Protein AF-A0A0R0ICA6-F1 (afdb_monomer)

Nearest PDB structures (foldseek):
  8v32-assembly1_Q  TM=3.395E-01  e=2.655E-01  Peltigera membranacea
  7cyb-assembly1_A  TM=4.880E-01  e=6.661E+00  Saimiri boliviensis boliviensis
  6a1u-assembly1_A-2  TM=4.171E-01  e=4.132E+00  Homo sapiens
  5xrl-assembly1_A-2  TM=4.108E-01  e=4.132E+00  Homo sapiens

pLDDT: mean 77.58, std 21.1, range [23.03, 98.62]

Mean predicted aligned error: 14.38 Å

InterPro domains:
  IPR018962 Domain of unknown function DUF1995 [PF09353] (87-329)
  IPR053021 Chloroplastic Adenylate Kinase [PTHR35509] (30-354)

Organism: Glycine max (NCBI:txid3847)

Solvent-accessible surface area (backbone atoms only — not comparable to full-atom values): 21159 Å² total; per-residue (Å²): 108,72,65,63,53,56,64,48,47,58,59,52,56,50,34,61,74,69,70,58,78,88,79,88,73,83,86,81,87,75,90,52,68,72,57,55,58,55,74,73,49,87,78,80,81,82,79,90,72,94,73,96,76,89,80,81,92,72,96,66,88,74,75,72,79,64,86,71,78,72,89,66,71,78,67,70,74,84,48,79,82,64,54,72,67,58,52,46,52,54,40,54,53,47,41,54,9,45,50,48,35,45,75,74,66,49,34,43,32,27,35,42,62,41,48,60,46,61,25,79,93,41,99,56,50,35,70,65,64,55,50,54,39,52,48,53,46,46,49,56,44,31,75,73,71,34,26,30,36,42,20,35,69,58,74,39,68,69,76,97,66,44,48,59,59,76,92,53,65,63,48,64,59,50,64,72,72,48,89,60,63,95,82,55,34,58,81,71,27,36,42,81,44,48,61,30,41,91,62,61,58,91,78,52,49,31,38,42,35,51,48,44,50,47,41,70,78,38,69,49,62,59,35,49,49,43,23,52,57,66,42,59,79,36,35,39,38,35,37,51,60,42,80,62,92,55,50,25,92,84,67,51,67,71,66,78,66,40,69,62,51,52,53,54,64,63,62,39,44,75,20,26,38,35,38,71,35,58,46,91,72,82,89,50,52,73,47,26,37,40,40,28,42,38,96,53,53,31,37,36,27,38,52,42,77,80,48,97,97,39,63,45,64,43,82,66,41,37,23,82,52,88,77,50,74,64,59,52,51,34,57,77,72,68,48,80,68,96,53,75,90,51,53,76,41,79,69,68,64,64,70,73,78,113

Structure (mmCIF, N/CA/C/O backbone):
data_AF-A0A0R0ICA6-F1
#
_entry.id   AF-A0A0R0ICA6-F1
#
loop_
_atom_site.group_PDB
_atom_site.id
_atom_site.type_symbol
_atom_site.label_atom_id
_atom_site.label_alt_id
_atom_site.label_comp_id
_atom_site.label_asym_id
_atom_site.label_entity_id
_atom_site.label_seq_id
_atom_site.pdbx_PDB_ins_code
_atom_site.Cartn_x
_atom_site.Cartn_y
_atom_site.Cartn_z
_atom_site.occupancy
_atom_site.B_iso_or_equiv
_atom_site.auth_seq_id
_atom_site.auth_comp_id
_atom_site.auth_asym_id
_atom_site.auth_atom_id
_atom_site.pdbx_PDB_model_num
ATOM 1 N N . MET A 1 1 ? 20.905 22.061 -7.225 1.00 53.78 1 MET A N 1
ATOM 2 C CA . MET A 1 1 ? 20.546 23.489 -7.400 1.00 53.78 1 MET A CA 1
ATOM 3 C C . MET A 1 1 ? 19.792 24.032 -6.200 1.00 53.78 1 MET A C 1
ATOM 5 O O . MET A 1 1 ? 20.241 25.011 -5.627 1.00 53.78 1 MET A O 1
ATOM 9 N N . THR A 1 2 ? 18.717 23.373 -5.766 1.00 48.62 2 THR A N 1
ATOM 10 C CA . THR A 1 2 ? 17.948 23.721 -4.557 1.00 48.62 2 THR A CA 1
ATOM 11 C C . THR A 1 2 ? 18.802 23.775 -3.287 1.00 48.62 2 THR A C 1
ATOM 13 O O . THR A 1 2 ? 18.719 24.759 -2.566 1.00 48.62 2 THR A O 1
ATOM 16 N N . ALA A 1 3 ? 19.696 22.803 -3.060 1.00 53.81 3 ALA A N 1
ATOM 17 C CA . ALA A 1 3 ? 20.623 22.832 -1.918 1.00 53.81 3 ALA A CA 1
ATOM 18 C C . ALA A 1 3 ? 21.565 24.058 -1.939 1.00 53.81 3 ALA A C 1
ATOM 20 O O . ALA A 1 3 ? 21.630 24.800 -0.967 1.00 53.81 3 ALA A O 1
ATOM 21 N N . ALA A 1 4 ? 22.198 24.345 -3.084 1.00 55.94 4 ALA A N 1
ATOM 22 C CA . ALA A 1 4 ? 23.082 25.506 -3.241 1.00 55.94 4 ALA A CA 1
ATOM 23 C C . ALA A 1 4 ? 22.341 26.854 -3.111 1.00 55.94 4 ALA A C 1
ATOM 25 O O . ALA A 1 4 ? 22.895 27.821 -2.599 1.00 55.94 4 ALA A O 1
ATOM 26 N N . ALA A 1 5 ? 21.076 26.933 -3.544 1.00 58.19 5 ALA A N 1
ATOM 27 C CA . ALA A 1 5 ? 20.249 28.127 -3.365 1.00 58.19 5 ALA A CA 1
ATOM 28 C C . ALA A 1 5 ? 19.873 28.357 -1.886 1.00 58.19 5 ALA A C 1
ATOM 30 O O . ALA A 1 5 ? 19.897 29.495 -1.411 1.00 58.19 5 ALA A O 1
ATOM 31 N N . ILE A 1 6 ? 19.586 27.285 -1.139 1.00 61.44 6 ILE A N 1
ATOM 32 C CA . ILE A 1 6 ? 19.312 27.348 0.306 1.00 61.44 6 ILE A CA 1
ATOM 33 C C . ILE A 1 6 ? 20.570 27.782 1.072 1.00 61.44 6 ILE A C 1
ATOM 35 O O . ILE A 1 6 ? 20.490 28.671 1.921 1.00 61.44 6 ILE A O 1
ATOM 39 N N . GLU A 1 7 ? 21.738 27.244 0.716 1.00 63.31 7 GLU A N 1
ATOM 40 C CA . GLU A 1 7 ? 23.024 27.600 1.334 1.00 63.31 7 GLU A CA 1
ATOM 41 C C . GLU A 1 7 ? 23.432 29.064 1.103 1.00 63.31 7 GLU A C 1
ATOM 43 O O . GLU A 1 7 ? 24.138 29.639 1.926 1.00 63.31 7 GLU A O 1
ATOM 48 N N . ILE A 1 8 ? 22.946 29.709 0.038 1.00 66.50 8 ILE A N 1
ATOM 49 C CA . ILE A 1 8 ? 23.204 31.131 -0.259 1.00 66.50 8 ILE A CA 1
ATOM 50 C C . ILE A 1 8 ? 22.210 32.068 0.443 1.00 66.50 8 ILE A C 1
ATOM 52 O O . ILE A 1 8 ? 22.495 33.254 0.635 1.00 66.50 8 ILE A O 1
ATOM 56 N N . THR A 1 9 ? 21.061 31.546 0.876 1.00 68.25 9 THR A N 1
ATOM 57 C CA . THR A 1 9 ? 20.009 32.353 1.509 1.00 68.25 9 THR A CA 1
ATOM 58 C C . THR A 1 9 ? 20.467 32.885 2.870 1.00 68.25 9 THR A C 1
ATOM 60 O O . THR A 1 9 ? 20.338 34.078 3.141 1.00 68.25 9 THR A O 1
ATOM 63 N N . TRP A 1 10 ? 21.101 32.036 3.682 1.00 67.44 10 TRP A N 1
ATOM 64 C CA . TRP A 1 10 ? 21.602 32.398 5.014 1.00 67.44 10 TRP A CA 1
ATOM 65 C C . TRP A 1 10 ? 22.697 33.485 5.001 1.00 67.44 10 TRP A C 1
ATOM 67 O O . TRP A 1 10 ? 22.532 34.500 5.685 1.00 67.44 10 TRP A O 1
ATOM 77 N N . PRO A 1 11 ? 23.777 33.363 4.202 1.00 70.75 11 PRO A N 1
ATOM 78 C CA . PRO A 1 11 ? 24.804 34.399 4.091 1.00 70.75 11 PRO A CA 1
ATOM 79 C C . PRO A 1 11 ? 24.262 35.730 3.567 1.00 70.75 11 PRO A C 1
ATOM 81 O O . PRO A 1 11 ? 24.661 36.792 4.041 1.00 70.75 11 PRO A O 1
ATOM 84 N N . ARG A 1 12 ? 23.320 35.695 2.615 1.00 70.00 12 ARG A N 1
ATOM 85 C CA . ARG A 1 12 ? 22.705 36.912 2.069 1.00 70.00 12 ARG A CA 1
ATOM 86 C C . ARG A 1 12 ? 21.907 37.664 3.131 1.00 70.00 12 ARG A C 1
ATOM 88 O O . ARG A 1 12 ? 22.015 38.885 3.223 1.00 70.00 12 ARG A O 1
ATOM 95 N N . GLN A 1 13 ? 21.133 36.943 3.934 1.00 71.31 13 GLN A N 1
ATOM 96 C CA . GLN A 1 13 ? 20.311 37.531 4.988 1.00 71.31 13 GLN A CA 1
ATOM 97 C C . GLN A 1 13 ? 21.179 38.127 6.110 1.00 71.31 13 GLN A C 1
ATOM 99 O O . GLN A 1 13 ? 20.889 39.218 6.598 1.00 71.31 13 GLN A O 1
ATOM 104 N N . LEU A 1 14 ? 22.306 37.481 6.429 1.00 73.50 14 LEU A N 1
ATOM 105 C CA . LEU A 1 14 ? 23.308 37.986 7.370 1.00 73.50 14 LEU A CA 1
ATOM 106 C C . LEU A 1 14 ? 24.003 39.266 6.864 1.00 73.50 14 LEU A C 1
ATOM 108 O O . LEU A 1 14 ? 24.128 40.240 7.604 1.00 73.50 14 LEU A O 1
ATOM 112 N N . LEU A 1 15 ? 24.412 39.306 5.591 1.00 75.06 15 LEU A N 1
ATOM 113 C CA . LEU A 1 15 ? 25.063 40.481 4.992 1.00 75.06 15 LEU A CA 1
ATOM 114 C C . LEU A 1 15 ? 24.125 41.697 4.912 1.00 75.06 15 LEU A C 1
ATOM 116 O O . LEU A 1 15 ? 24.559 42.826 5.148 1.00 75.06 15 LEU A O 1
ATOM 120 N N . GLN A 1 16 ? 22.830 41.468 4.659 1.00 72.12 16 GLN A N 1
ATOM 121 C CA . GLN A 1 16 ? 21.807 42.519 4.703 1.00 72.12 16 GLN A CA 1
ATOM 122 C C . GLN A 1 16 ? 21.619 43.093 6.113 1.00 72.12 16 GLN A C 1
ATOM 124 O O . GLN A 1 16 ? 21.494 44.309 6.263 1.00 72.12 16 GLN A O 1
ATOM 129 N N . GLN A 1 17 ? 21.648 42.249 7.149 1.00 72.06 17 GLN A N 1
ATOM 130 C CA . GLN A 1 17 ? 21.554 42.700 8.542 1.00 72.06 17 GLN A CA 1
ATOM 131 C C . GLN A 1 17 ? 22.769 43.528 8.974 1.00 72.06 17 GLN A C 1
ATOM 133 O O . GLN A 1 17 ? 22.618 44.494 9.720 1.00 72.06 17 GLN A O 1
ATOM 138 N N . LEU A 1 18 ? 23.957 43.203 8.462 1.00 76.38 18 LEU A N 1
ATOM 139 C CA . LEU A 1 18 ? 25.195 43.922 8.769 1.00 76.38 18 LEU A CA 1
ATOM 140 C C . LEU A 1 18 ? 25.408 45.183 7.903 1.00 76.38 18 LEU A C 1
ATOM 142 O O . LEU A 1 18 ? 26.417 45.863 8.068 1.00 76.38 18 LEU A O 1
ATOM 146 N N . ARG A 1 19 ? 24.468 45.515 7.001 1.00 66.75 19 ARG A N 1
ATOM 147 C CA . ARG A 1 19 ? 24.529 46.653 6.054 1.00 66.75 19 ARG A CA 1
ATOM 148 C C . ARG A 1 19 ? 25.815 46.712 5.215 1.00 66.75 19 ARG A C 1
ATOM 150 O O . ARG A 1 19 ? 26.255 47.795 4.830 1.00 66.75 19 ARG A O 1
ATOM 157 N N . PHE A 1 20 ? 26.405 45.560 4.899 1.00 61.75 20 PHE A N 1
ATOM 158 C CA . PHE A 1 20 ? 27.566 45.488 4.012 1.00 61.75 20 PHE A CA 1
ATOM 159 C C . PHE A 1 20 ? 27.138 45.218 2.565 1.00 61.75 20 PHE A C 1
ATOM 161 O O . PHE A 1 20 ? 26.603 44.154 2.259 1.00 61.75 20 PHE A O 1
ATOM 168 N N . GLY A 1 21 ? 27.462 46.161 1.673 1.00 63.06 21 GLY A N 1
ATOM 169 C CA . GLY A 1 21 ? 27.427 45.985 0.217 1.00 63.06 21 GLY A CA 1
ATOM 170 C C . GLY A 1 21 ? 26.038 45.995 -0.435 1.00 63.06 21 GLY A C 1
ATOM 171 O O . GLY A 1 21 ? 25.003 45.842 0.212 1.00 63.06 21 GLY A O 1
ATOM 172 N N . ASP A 1 22 ? 26.028 46.183 -1.755 1.00 59.78 22 ASP A N 1
ATOM 173 C CA . ASP A 1 22 ? 24.817 46.145 -2.576 1.00 59.78 22 ASP A CA 1
ATOM 174 C C . ASP A 1 22 ? 24.444 44.681 -2.890 1.00 59.78 22 ASP A C 1
ATOM 176 O O . ASP A 1 22 ? 25.169 43.968 -3.582 1.00 59.78 22 ASP A O 1
ATOM 180 N N . THR A 1 23 ? 23.339 44.189 -2.318 1.00 62.22 23 THR A N 1
ATOM 181 C CA . THR A 1 23 ? 22.956 42.756 -2.339 1.00 62.22 23 THR A CA 1
ATOM 182 C C . THR A 1 23 ? 21.968 42.399 -3.454 1.00 62.22 23 THR A C 1
ATOM 184 O O . THR A 1 23 ? 21.312 41.354 -3.400 1.00 62.22 23 THR A O 1
ATOM 187 N N . GLN A 1 24 ? 21.832 43.244 -4.479 1.00 57.84 24 GLN A N 1
ATOM 188 C CA . GLN A 1 24 ? 20.781 43.073 -5.485 1.00 57.84 24 GLN A CA 1
ATOM 189 C C . GLN A 1 24 ? 21.006 41.895 -6.449 1.00 57.84 24 GLN A C 1
ATOM 191 O O . GLN A 1 24 ? 20.023 41.335 -6.933 1.00 57.84 24 GLN A O 1
ATOM 196 N N . ALA A 1 25 ? 22.240 41.411 -6.646 1.00 58.09 25 ALA A N 1
ATOM 197 C CA . ALA A 1 25 ? 22.503 40.246 -7.498 1.00 58.09 25 ALA A CA 1
ATOM 198 C C . ALA A 1 25 ? 23.611 39.334 -6.944 1.00 58.09 25 ALA A C 1
ATOM 200 O O . ALA A 1 25 ? 24.799 39.641 -7.021 1.00 58.09 25 ALA A O 1
ATOM 201 N N . THR A 1 26 ? 23.231 38.165 -6.423 1.00 61.62 26 THR A N 1
ATOM 202 C CA . THR A 1 26 ? 24.184 37.113 -6.043 1.00 61.62 26 THR A CA 1
ATOM 203 C C . THR A 1 26 ? 24.460 36.234 -7.261 1.00 61.62 26 THR A C 1
ATOM 205 O O . THR A 1 26 ? 23.589 35.486 -7.701 1.00 61.62 26 THR A O 1
ATOM 208 N N . LYS A 1 27 ? 25.661 36.336 -7.840 1.00 60.47 27 LYS A N 1
ATOM 209 C CA . LYS A 1 27 ? 26.044 35.551 -9.020 1.00 60.47 27 LYS A CA 1
ATOM 210 C C . LYS A 1 27 ? 26.452 34.136 -8.602 1.00 60.47 27 LYS A C 1
ATOM 212 O O . LYS A 1 27 ? 27.547 33.933 -8.089 1.00 60.47 27 LYS A O 1
ATOM 217 N N . LEU A 1 28 ? 25.580 33.160 -8.843 1.00 60.97 28 LEU A N 1
ATOM 218 C CA . LEU A 1 28 ? 25.888 31.741 -8.670 1.00 60.97 28 LEU A CA 1
ATOM 219 C C . LEU A 1 28 ? 26.472 31.182 -9.974 1.00 60.97 28 LEU A C 1
ATOM 221 O O . LEU A 1 28 ? 25.775 31.101 -10.983 1.00 60.97 28 LEU A O 1
ATOM 225 N N . ILE A 1 29 ? 27.753 30.812 -9.969 1.00 63.22 29 ILE A N 1
ATOM 226 C CA . ILE A 1 29 ? 28.418 30.212 -11.135 1.00 63.22 29 ILE A CA 1
ATOM 227 C C . ILE A 1 29 ? 28.224 28.693 -11.070 1.00 63.22 29 ILE A C 1
ATOM 229 O O . ILE A 1 29 ? 28.699 28.043 -10.143 1.00 63.22 29 ILE A O 1
ATOM 233 N N . CYS A 1 30 ? 27.523 28.123 -12.052 1.00 59.72 30 CYS A N 1
ATOM 234 C CA . 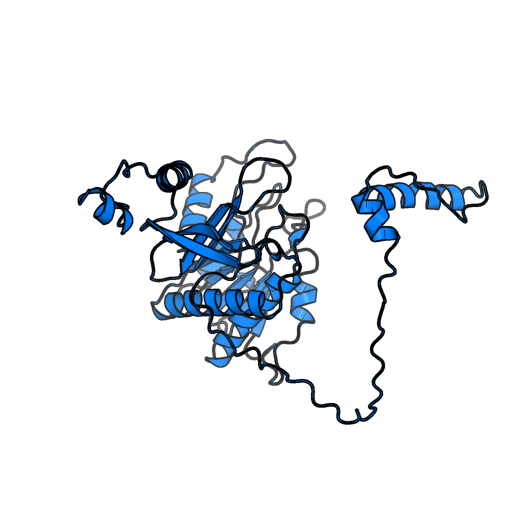CYS A 1 30 ? 27.272 26.687 -12.156 1.00 59.72 30 CYS A CA 1
ATOM 235 C C . CYS A 1 30 ? 27.758 26.161 -13.513 1.00 59.72 30 CYS A C 1
ATOM 237 O O . CYS A 1 30 ? 27.406 26.717 -14.548 1.00 59.72 30 CYS A O 1
ATOM 239 N N . HIS A 1 31 ? 28.533 25.072 -13.510 1.00 56.84 31 HIS A N 1
ATOM 240 C CA . HIS A 1 31 ? 29.041 24.418 -14.729 1.00 56.84 31 HIS A CA 1
ATOM 241 C C . HIS A 1 31 ? 28.208 23.192 -15.149 1.00 56.84 31 HIS A C 1
ATOM 243 O O . HIS A 1 31 ? 28.591 22.455 -16.055 1.00 56.84 31 HIS A O 1
ATOM 249 N N . ASN A 1 32 ? 27.068 22.945 -14.495 1.00 66.75 32 ASN A N 1
ATOM 250 C CA . ASN A 1 32 ? 26.188 21.831 -14.835 1.00 66.75 32 ASN A CA 1
ATOM 251 C C . ASN A 1 32 ? 25.242 22.225 -15.985 1.00 66.75 32 ASN A C 1
ATOM 253 O O . ASN A 1 32 ? 24.349 23.056 -15.812 1.00 66.75 32 ASN A O 1
ATOM 257 N N . GLN A 1 33 ? 25.410 21.590 -17.147 1.00 58.19 33 GLN A N 1
ATOM 258 C CA . GLN A 1 33 ? 24.628 21.858 -18.361 1.00 58.19 33 GLN A CA 1
ATOM 259 C C . GLN A 1 33 ? 23.113 21.660 -18.164 1.00 58.19 33 GLN A C 1
ATOM 261 O O . GLN A 1 33 ? 22.324 22.465 -18.653 1.00 58.19 33 GLN A O 1
ATOM 266 N N . ALA A 1 34 ? 22.684 20.672 -17.367 1.00 53.25 34 ALA A N 1
ATOM 267 C CA . ALA A 1 34 ? 21.260 20.432 -17.088 1.00 53.25 34 ALA A CA 1
ATOM 268 C C . ALA A 1 34 ? 20.617 21.566 -16.267 1.00 53.25 34 ALA A C 1
ATOM 270 O O . ALA A 1 34 ? 19.446 21.894 -16.422 1.00 53.25 34 ALA A O 1
ATOM 271 N N . THR A 1 35 ? 21.407 22.195 -15.399 1.00 52.25 35 THR A N 1
ATOM 272 C CA . THR A 1 35 ? 20.976 23.299 -14.540 1.00 52.25 35 THR A CA 1
ATOM 273 C C . THR A 1 35 ? 20.798 24.604 -15.318 1.00 52.25 35 THR A C 1
ATOM 275 O O . THR A 1 35 ? 19.823 25.323 -15.101 1.00 52.25 35 THR A O 1
ATOM 278 N N . LEU A 1 36 ? 21.717 24.891 -16.245 1.00 55.59 36 LEU A N 1
ATOM 279 C CA . LEU A 1 36 ? 21.620 26.044 -17.142 1.00 55.59 36 LEU A CA 1
ATOM 280 C C . LEU A 1 36 ? 20.371 25.952 -18.027 1.00 55.59 36 LEU A C 1
ATOM 282 O O . LEU A 1 36 ? 19.691 26.955 -18.223 1.00 55.59 36 LEU A O 1
ATOM 286 N N . HIS A 1 37 ? 20.035 24.741 -18.480 1.00 52.56 37 HIS A N 1
ATOM 287 C CA . HIS A 1 37 ? 18.876 24.480 -19.333 1.00 52.56 37 HIS A CA 1
ATOM 288 C C . HIS A 1 37 ? 17.525 24.679 -18.618 1.00 52.56 37 HIS A C 1
ATOM 290 O O . HIS A 1 37 ? 16.544 25.075 -19.242 1.00 52.56 37 HIS A O 1
ATOM 296 N N . ILE A 1 38 ? 17.461 24.426 -17.306 1.00 56.19 38 ILE A N 1
ATOM 297 C CA . ILE A 1 38 ? 16.255 24.664 -16.493 1.00 56.19 38 ILE A CA 1
ATOM 298 C C . ILE A 1 38 ? 16.088 26.163 -16.202 1.00 56.19 38 ILE A C 1
ATOM 300 O O . ILE A 1 38 ? 14.980 26.682 -16.282 1.00 56.19 38 ILE A O 1
ATOM 304 N N . ALA A 1 39 ? 17.181 26.876 -15.909 1.00 53.25 39 ALA A N 1
ATOM 305 C CA . ALA A 1 39 ? 17.145 28.309 -15.600 1.00 53.25 39 ALA A CA 1
ATOM 306 C C . ALA A 1 39 ? 16.814 29.198 -16.815 1.00 53.25 39 ALA A C 1
ATOM 308 O O . ALA A 1 39 ? 16.290 30.295 -16.644 1.00 53.25 39 ALA A O 1
ATOM 309 N N . SER A 1 40 ? 17.108 28.738 -18.035 1.00 51.66 40 SER A N 1
ATOM 310 C CA . SER A 1 40 ? 16.814 29.458 -19.281 1.00 51.66 40 SER A CA 1
ATOM 311 C C . SER A 1 40 ? 15.382 29.268 -19.793 1.00 51.66 40 SER A C 1
ATOM 313 O O . SER A 1 40 ? 15.002 29.904 -20.776 1.00 51.66 40 SER A O 1
ATOM 315 N N . THR A 1 41 ? 14.576 28.425 -19.138 1.00 36.88 41 THR A N 1
ATOM 316 C CA . THR A 1 41 ? 13.195 28.152 -19.548 1.00 36.88 41 THR A CA 1
ATOM 317 C C . THR A 1 41 ? 12.234 28.919 -18.629 1.00 36.88 41 THR A C 1
ATOM 319 O O . THR A 1 41 ? 12.108 28.551 -17.461 1.00 36.88 41 THR A O 1
ATOM 322 N N . PRO A 1 42 ? 11.554 29.990 -19.086 1.00 38.22 42 PRO A N 1
ATOM 323 C CA . PRO A 1 42 ? 10.577 30.683 -18.256 1.00 38.22 42 PRO A CA 1
ATOM 324 C C . PRO A 1 42 ? 9.385 29.752 -18.000 1.00 38.22 42 PRO A C 1
ATOM 326 O O . PRO A 1 42 ? 8.581 29.482 -18.892 1.00 38.22 42 PRO A O 1
ATOM 329 N N . VAL A 1 43 ? 9.282 29.235 -16.776 1.00 40.25 43 VAL A N 1
ATOM 330 C CA . VAL A 1 43 ? 8.103 28.498 -16.314 1.00 40.25 43 VAL A CA 1
ATOM 331 C C . VAL A 1 43 ? 6.970 29.509 -16.166 1.00 40.25 43 VAL A C 1
ATOM 333 O O . VAL A 1 43 ? 6.980 30.352 -15.270 1.00 40.25 43 VAL A O 1
ATOM 336 N N . PHE A 1 44 ? 6.007 29.448 -17.083 1.00 28.98 44 PHE A N 1
ATOM 337 C CA . PHE A 1 44 ? 4.760 30.197 -17.000 1.00 28.98 44 PHE A CA 1
ATOM 338 C C . PHE A 1 44 ? 3.998 29.780 -15.734 1.00 28.98 44 PHE A C 1
ATOM 340 O O . PHE A 1 44 ? 3.535 28.647 -15.617 1.00 28.98 44 PHE A O 1
ATOM 347 N N . HIS A 1 45 ? 3.847 30.709 -14.790 1.00 31.69 45 HIS A N 1
ATOM 348 C CA . HIS A 1 45 ? 2.802 30.637 -13.775 1.00 31.69 45 HIS A CA 1
ATOM 349 C C . HIS A 1 45 ? 1.500 31.130 -14.406 1.00 31.69 45 HIS A C 1
ATOM 351 O O . HIS A 1 45 ? 1.284 32.333 -14.533 1.00 31.69 45 HIS A O 1
ATOM 357 N N . GLU A 1 46 ? 0.628 30.211 -14.811 1.00 29.03 46 GLU A N 1
ATOM 358 C CA . GLU A 1 46 ? -0.730 30.559 -15.219 1.00 29.03 46 GLU A CA 1
ATOM 359 C C . GLU A 1 46 ? -1.619 30.607 -13.967 1.00 29.03 46 GLU A C 1
ATOM 361 O O . GLU A 1 46 ? -1.996 29.585 -13.393 1.00 29.03 46 GLU A O 1
ATOM 366 N N . GLN A 1 47 ? -1.891 31.823 -13.487 1.00 30.23 47 GLN A N 1
ATOM 367 C CA . GLN A 1 47 ? -2.959 32.085 -12.527 1.00 30.23 47 GLN A CA 1
ATOM 368 C C . GLN A 1 47 ? -4.302 31.868 -13.234 1.00 30.23 47 GLN A C 1
ATOM 370 O O . GLN A 1 47 ? -4.652 32.594 -14.163 1.00 30.23 47 GLN A O 1
ATOM 375 N N . THR A 1 48 ? -5.079 30.889 -12.781 1.00 27.83 48 THR A N 1
ATOM 376 C CA . THR A 1 48 ? -6.450 30.657 -13.242 1.00 27.83 48 THR A CA 1
ATOM 377 C C . THR A 1 48 ? -7.361 31.805 -12.801 1.00 27.83 48 THR A C 1
ATOM 379 O O . THR A 1 48 ? -7.813 31.845 -11.659 1.00 27.83 48 THR A O 1
ATOM 382 N N . THR A 1 49 ? -7.660 32.732 -13.711 1.00 23.66 49 THR A N 1
ATOM 383 C CA . THR A 1 49 ? -8.848 33.596 -13.631 1.00 23.66 49 THR A CA 1
ATOM 384 C C . THR A 1 49 ? -9.837 33.154 -14.705 1.00 23.66 49 THR A C 1
ATOM 386 O O . THR A 1 49 ? -9.531 33.172 -15.894 1.00 23.66 49 THR A O 1
ATOM 389 N N . HIS A 1 50 ? -11.025 32.719 -14.277 1.00 35.12 50 HIS A N 1
ATOM 390 C CA . HIS A 1 50 ? -12.126 32.330 -15.155 1.00 35.12 50 HIS A CA 1
ATOM 391 C C . HIS A 1 50 ? -12.515 33.479 -16.096 1.00 35.12 50 HIS A C 1
ATOM 393 O O . HIS A 1 50 ? -12.936 34.546 -15.647 1.00 35.12 50 HIS A O 1
ATOM 399 N N . ARG A 1 51 ? -12.442 33.239 -17.409 1.00 23.03 51 ARG A N 1
ATOM 400 C CA . ARG A 1 51 ? -13.186 34.012 -18.408 1.00 23.03 51 ARG A CA 1
ATOM 401 C C . ARG A 1 51 ? -13.469 33.134 -19.623 1.00 23.03 51 ARG A C 1
ATOM 403 O O . ARG A 1 51 ? -12.559 32.784 -20.368 1.00 23.03 51 ARG A O 1
ATOM 410 N N . GLU A 1 52 ? -14.735 32.768 -19.798 1.00 36.00 52 GLU A N 1
ATOM 411 C CA . GLU A 1 52 ? -15.222 32.082 -20.994 1.00 36.00 52 GLU A CA 1
ATOM 412 C C . GLU A 1 52 ? -14.978 32.939 -22.241 1.00 36.00 52 GLU A C 1
ATOM 414 O O . GLU A 1 52 ? -15.308 34.129 -22.278 1.00 36.00 52 GLU A O 1
ATOM 419 N N . LYS A 1 53 ? -14.420 32.317 -23.281 1.00 27.48 53 LYS A N 1
ATOM 420 C CA . LYS A 1 53 ? -14.500 32.799 -24.661 1.00 27.48 53 LYS A CA 1
ATOM 421 C C . LYS A 1 53 ? -14.803 31.613 -25.584 1.00 27.48 53 LYS A C 1
ATOM 423 O O . LYS A 1 53 ? -14.171 30.568 -25.427 1.00 27.48 53 LYS A O 1
ATOM 428 N N . PRO A 1 54 ? -15.739 31.757 -26.536 1.00 26.33 54 PRO A N 1
ATOM 429 C CA . PRO A 1 54 ? -16.102 30.688 -27.456 1.00 26.33 54 PRO A CA 1
ATOM 430 C C . PRO A 1 54 ? -15.005 30.483 -28.510 1.00 26.33 54 PRO A C 1
ATOM 432 O O . PRO A 1 54 ? -14.417 31.442 -29.013 1.00 26.33 54 PRO A O 1
ATOM 435 N N . ILE A 1 55 ? -14.724 29.220 -28.830 1.00 32.44 55 ILE A N 1
ATOM 436 C CA . ILE A 1 55 ? -13.734 28.793 -29.830 1.00 32.44 55 ILE A CA 1
ATOM 437 C C . ILE A 1 55 ? -14.425 28.724 -31.205 1.00 32.44 55 ILE A C 1
ATOM 439 O O . ILE A 1 55 ? -15.512 28.151 -31.274 1.00 32.44 55 ILE A O 1
ATOM 443 N N . PRO A 1 56 ? -13.831 29.237 -32.303 1.00 28.23 56 PRO A N 1
ATOM 444 C CA . PRO A 1 56 ? -14.326 28.983 -33.648 1.00 28.23 56 PRO A CA 1
ATOM 445 C C . PRO A 1 56 ? -13.826 27.637 -34.188 1.00 28.23 56 PRO A C 1
ATOM 447 O O . PRO A 1 56 ? -12.661 27.263 -34.028 1.00 28.23 56 PRO A O 1
ATOM 450 N N . ASP A 1 57 ? -14.736 26.941 -34.866 1.00 36.75 57 ASP A N 1
ATOM 451 C CA . ASP A 1 57 ? -14.551 25.648 -35.516 1.00 36.75 57 ASP A CA 1
ATOM 452 C C . ASP A 1 57 ? -13.318 25.588 -36.422 1.00 36.75 57 ASP A C 1
ATOM 454 O O . ASP A 1 57 ? -13.247 26.232 -37.467 1.00 36.75 57 ASP A O 1
ATOM 458 N N . THR A 1 58 ? -12.378 24.707 -36.085 1.00 30.34 58 THR A N 1
ATOM 459 C CA . THR A 1 58 ? -11.463 24.119 -37.069 1.00 30.34 58 THR A CA 1
ATOM 460 C C . THR A 1 58 ? -11.316 22.629 -36.793 1.00 30.34 58 THR A C 1
ATOM 462 O O . THR A 1 58 ? -10.665 22.188 -35.846 1.00 30.34 58 THR A O 1
ATOM 465 N N . LYS A 1 59 ? -11.965 21.839 -37.653 1.00 37.88 59 LYS A N 1
ATOM 466 C CA . LYS A 1 59 ? -11.818 20.388 -37.749 1.00 37.88 59 LYS A CA 1
ATOM 467 C C . LYS A 1 59 ? -10.356 20.045 -38.055 1.00 37.88 59 LYS A C 1
ATOM 469 O O . LYS A 1 59 ? -9.917 20.132 -39.198 1.00 37.88 59 LYS A O 1
ATOM 474 N N . LYS A 1 60 ? -9.616 19.625 -37.035 1.00 30.69 60 LYS A N 1
ATOM 475 C CA . LYS A 1 60 ? -8.479 18.711 -37.175 1.00 30.69 60 LYS A CA 1
ATOM 476 C C . LYS A 1 60 ? -8.814 17.480 -36.358 1.00 30.69 60 LYS A C 1
ATOM 478 O O . LYS A 1 60 ? -9.143 17.600 -35.180 1.00 30.69 60 LYS A O 1
ATOM 483 N N . GLU A 1 61 ? -8.809 16.338 -37.033 1.00 29.92 61 GLU A N 1
ATOM 484 C CA . GLU A 1 61 ? -9.117 15.014 -36.503 1.00 29.92 61 GLU A CA 1
ATOM 485 C C . GLU A 1 61 ? -8.455 14.804 -35.139 1.00 29.92 61 GLU A C 1
ATOM 487 O O . GLU A 1 61 ? -7.265 14.521 -35.023 1.00 29.92 61 GLU A O 1
ATOM 492 N N . ARG A 1 62 ? -9.258 14.946 -34.081 1.00 27.62 62 ARG A N 1
ATOM 493 C CA . ARG A 1 62 ? -8.990 14.290 -32.810 1.00 27.62 62 ARG A CA 1
ATOM 494 C C . ARG A 1 62 ? -9.213 12.812 -33.079 1.00 27.62 62 ARG A C 1
ATOM 496 O O . ARG A 1 62 ? -10.339 12.334 -32.979 1.00 27.62 62 ARG A O 1
ATOM 503 N N . THR A 1 63 ? -8.151 12.094 -33.426 1.00 28.72 63 THR A N 1
ATOM 504 C CA . THR A 1 63 ? -8.078 10.672 -33.099 1.00 28.72 63 THR A CA 1
ATOM 505 C C . THR A 1 63 ? -8.317 10.584 -31.602 1.00 28.72 63 THR A C 1
ATOM 507 O O . THR A 1 63 ? -7.460 10.963 -30.802 1.00 28.72 63 THR A O 1
ATOM 510 N N . SER A 1 64 ? -9.535 10.198 -31.237 1.00 29.66 64 SER A N 1
ATOM 511 C CA . SER A 1 64 ? -9.890 9.783 -29.896 1.00 29.66 64 SER A CA 1
ATOM 512 C C . SER A 1 64 ? -8.829 8.788 -29.452 1.00 29.66 64 SER A C 1
ATOM 514 O O . SER A 1 64 ? -8.749 7.694 -30.010 1.00 29.66 64 SER A O 1
ATOM 516 N N . LEU A 1 65 ? -7.991 9.188 -28.494 1.00 33.34 65 LEU A N 1
ATOM 517 C CA . LEU A 1 65 ? -7.266 8.246 -27.660 1.00 33.34 65 LEU A CA 1
ATOM 518 C C . LEU A 1 65 ? -8.362 7.420 -26.993 1.00 33.34 65 LEU A C 1
ATOM 520 O O . LEU A 1 65 ? -8.982 7.860 -26.025 1.00 33.34 65 LEU A O 1
ATOM 524 N N . SER A 1 66 ? -8.695 6.289 -27.611 1.00 36.09 66 SER A N 1
ATOM 525 C CA . SER A 1 66 ? -9.470 5.246 -26.972 1.00 36.09 66 SER A CA 1
ATOM 526 C C . SER A 1 66 ? -8.831 5.015 -25.614 1.00 36.09 66 SER A C 1
ATOM 528 O O . SER A 1 66 ? -7.605 5.025 -25.493 1.00 36.09 66 SER A O 1
ATOM 530 N N . GLN A 1 67 ? -9.659 4.866 -24.585 1.00 38.72 67 GLN A N 1
ATOM 531 C CA . GLN A 1 67 ? -9.232 4.275 -23.329 1.00 38.72 67 GLN A CA 1
ATOM 532 C C . GLN A 1 67 ? -8.664 2.896 -23.674 1.00 38.72 67 GLN A C 1
ATOM 534 O O . GLN A 1 67 ? -9.399 1.914 -23.755 1.00 38.72 67 GLN A O 1
ATOM 539 N N . ASP A 1 68 ? -7.370 2.838 -23.978 1.00 39.22 68 ASP A N 1
ATOM 540 C CA . ASP A 1 68 ? -6.643 1.592 -24.068 1.00 39.22 68 ASP A CA 1
ATOM 541 C C . ASP A 1 68 ? -6.711 1.025 -22.659 1.00 39.22 68 ASP A C 1
ATOM 543 O O . ASP A 1 68 ? -6.025 1.481 -21.744 1.00 39.22 68 ASP A O 1
ATOM 547 N N . ASN A 1 69 ? -7.623 0.075 -22.463 1.00 43.28 69 ASN A N 1
ATOM 548 C CA . ASN A 1 69 ? -7.623 -0.798 -21.305 1.00 43.28 69 ASN A CA 1
ATOM 549 C C . ASN A 1 69 ? -6.232 -1.436 -21.257 1.00 43.28 69 ASN A C 1
ATOM 551 O O . ASN A 1 69 ? -5.965 -2.388 -21.994 1.00 43.28 69 ASN A O 1
ATOM 555 N N . TRP A 1 70 ? -5.330 -0.863 -20.453 1.00 56.03 70 TRP A N 1
ATOM 556 C CA . TRP A 1 70 ? -3.964 -1.347 -20.304 1.00 56.03 70 TRP A CA 1
ATOM 557 C C . TRP A 1 70 ? -4.010 -2.834 -19.956 1.00 56.03 70 TRP A C 1
ATOM 559 O O . TRP A 1 70 ? -4.446 -3.231 -18.877 1.00 56.03 70 TRP A O 1
ATOM 569 N N . ARG A 1 71 ? -3.558 -3.672 -20.890 1.00 60.34 71 ARG A N 1
ATOM 570 C CA . ARG A 1 71 ? -3.293 -5.088 -20.640 1.00 60.34 71 ARG A CA 1
ATOM 571 C C . ARG A 1 71 ? -1.849 -5.206 -20.154 1.00 60.34 71 ARG A C 1
ATOM 573 O O . ARG A 1 71 ? -0.946 -5.407 -20.960 1.00 60.34 71 ARG A O 1
ATOM 580 N N . GLY A 1 72 ? -1.639 -5.036 -18.849 1.00 79.19 72 GLY A N 1
ATOM 581 C CA . GLY A 1 72 ? -0.327 -5.146 -18.196 1.00 79.19 72 GLY A CA 1
ATOM 582 C C . GLY A 1 72 ? 0.214 -3.823 -17.643 1.00 79.19 72 GLY A C 1
ATOM 583 O O . GLY A 1 72 ? -0.512 -2.842 -17.526 1.00 79.19 72 GLY A O 1
ATOM 584 N N . ILE A 1 73 ? 1.502 -3.810 -17.282 1.00 90.06 73 ILE A N 1
ATOM 585 C CA . ILE A 1 73 ? 2.158 -2.670 -16.618 1.00 90.06 73 ILE A CA 1
ATOM 586 C C . ILE A 1 73 ? 2.259 -1.464 -17.577 1.00 90.06 73 ILE A C 1
ATOM 588 O O . ILE A 1 73 ? 2.719 -1.641 -18.711 1.00 90.06 73 ILE A O 1
ATOM 592 N N . PRO A 1 74 ? 1.907 -0.236 -17.136 1.00 91.75 74 PRO A N 1
ATOM 593 C CA . PRO A 1 74 ? 2.069 0.967 -17.939 1.00 91.75 74 PRO A CA 1
ATOM 594 C C . PRO A 1 74 ? 3.520 1.195 -18.355 1.00 91.75 74 PRO A C 1
ATOM 596 O O . PRO A 1 74 ? 4.462 0.918 -17.617 1.00 91.75 74 PRO A O 1
ATOM 599 N N . THR A 1 75 ? 3.696 1.754 -19.542 1.00 90.31 75 THR A N 1
ATOM 600 C CA . THR A 1 75 ? 5.002 2.105 -20.104 1.00 90.31 75 THR A CA 1
ATOM 601 C C . THR A 1 75 ? 5.408 3.527 -19.721 1.00 90.31 75 THR A C 1
ATOM 603 O O . THR A 1 75 ? 4.580 4.321 -19.275 1.00 90.31 75 THR A O 1
ATOM 606 N N . ARG A 1 76 ? 6.660 3.891 -19.994 1.00 87.25 76 ARG A N 1
ATOM 607 C CA . ARG A 1 76 ? 7.253 5.216 -19.776 1.00 87.25 76 ARG A CA 1
ATOM 608 C C . ARG A 1 76 ? 7.237 5.620 -18.309 1.00 87.25 76 ARG A C 1
ATOM 610 O O . ARG A 1 76 ? 7.050 6.785 -17.969 1.00 87.25 76 ARG A O 1
ATOM 617 N N . LEU A 1 77 ? 7.467 4.650 -17.425 1.00 89.19 77 LEU A N 1
ATOM 618 C CA . LEU A 1 77 ? 7.510 4.880 -15.979 1.00 89.19 77 LEU A CA 1
ATOM 619 C C . LEU A 1 77 ? 8.723 5.713 -15.538 1.00 89.19 77 LEU A C 1
ATOM 621 O O . LEU A 1 77 ? 8.761 6.157 -14.395 1.00 89.19 77 LEU A O 1
ATOM 625 N N . ASN A 1 78 ? 9.675 5.963 -16.438 1.00 85.88 78 ASN A N 1
ATOM 626 C CA . ASN A 1 78 ? 10.759 6.930 -16.282 1.00 85.88 78 ASN A CA 1
ATOM 627 C C . ASN A 1 78 ? 10.317 8.394 -16.473 1.00 85.88 78 ASN A C 1
ATOM 629 O O . ASN A 1 78 ? 11.062 9.292 -16.089 1.00 85.88 78 ASN A O 1
ATOM 633 N N . ASN A 1 79 ? 9.142 8.651 -17.058 1.00 85.94 79 ASN A N 1
ATOM 634 C CA . ASN A 1 79 ? 8.621 10.004 -17.224 1.00 85.94 79 ASN A CA 1
ATOM 635 C C . ASN A 1 79 ? 7.927 10.444 -15.936 1.00 85.94 79 ASN A C 1
ATOM 637 O O . ASN A 1 79 ? 6.913 9.864 -15.548 1.00 85.94 79 ASN A O 1
ATOM 641 N N . ILE A 1 80 ? 8.477 11.472 -15.292 1.00 83.31 80 ILE A N 1
ATOM 642 C CA . ILE A 1 80 ? 7.965 12.007 -14.033 1.00 83.31 80 ILE A CA 1
ATOM 643 C C . ILE A 1 80 ? 7.745 13.522 -14.200 1.00 83.31 80 ILE A C 1
ATOM 645 O O . ILE A 1 80 ? 8.633 14.192 -14.733 1.00 83.31 80 ILE A O 1
ATOM 649 N N . PRO A 1 81 ? 6.600 14.087 -13.773 1.00 87.62 81 PRO A N 1
ATOM 650 C CA . PRO A 1 81 ? 5.470 13.412 -13.130 1.00 87.62 81 PRO A CA 1
ATOM 651 C C . PRO A 1 81 ? 4.750 12.426 -14.060 1.00 87.62 81 PRO A C 1
ATOM 653 O O . PRO A 1 81 ? 4.658 12.644 -15.270 1.00 87.62 81 PRO A O 1
ATOM 656 N N . HIS A 1 82 ? 4.239 11.338 -13.487 1.00 90.44 82 HIS A N 1
ATOM 657 C CA . HIS A 1 82 ? 3.406 10.376 -14.193 1.00 90.44 82 HIS A CA 1
ATOM 658 C C . HIS A 1 82 ? 2.107 11.052 -14.632 1.00 90.44 82 HIS A C 1
ATOM 660 O O . HIS A 1 82 ? 1.517 11.881 -13.920 1.00 90.44 82 HIS A O 1
ATOM 666 N N . SER A 1 83 ? 1.627 10.665 -15.815 1.00 92.25 83 SER A N 1
ATOM 667 C CA . SER A 1 83 ? 0.337 11.136 -16.306 1.00 92.25 83 SER A CA 1
ATOM 668 C C . SER A 1 83 ? -0.796 10.700 -15.368 1.00 92.25 83 SER A C 1
ATOM 670 O O . SER A 1 83 ? -0.643 9.789 -14.544 1.00 92.25 83 SER A O 1
ATOM 672 N N . ARG A 1 84 ? -1.953 11.364 -15.468 1.00 91.44 84 ARG A N 1
ATOM 673 C CA . ARG A 1 84 ? -3.119 11.021 -14.637 1.00 91.44 84 ARG A CA 1
ATOM 674 C C . ARG A 1 84 ? -3.580 9.589 -14.895 1.00 91.44 84 ARG A C 1
ATOM 676 O O . ARG A 1 84 ? -3.994 8.912 -13.965 1.00 91.44 84 ARG A O 1
ATOM 683 N N . GLU A 1 85 ? -3.456 9.130 -16.131 1.00 92.12 85 GLU A N 1
ATOM 684 C CA . GLU A 1 85 ? -3.827 7.790 -16.572 1.00 92.12 85 GLU A CA 1
ATOM 685 C C . GLU A 1 85 ? -2.922 6.726 -15.939 1.00 92.12 85 GLU A C 1
ATOM 687 O O . GLU A 1 85 ? -3.426 5.736 -15.418 1.00 92.12 85 GLU A O 1
ATOM 692 N N . ILE A 1 86 ? -1.602 6.958 -15.894 1.00 93.12 86 ILE A N 1
ATOM 693 C CA . ILE A 1 86 ? -0.655 6.041 -15.234 1.00 93.12 86 ILE A CA 1
ATOM 694 C C . ILE A 1 86 ? -0.936 5.969 -13.730 1.00 93.12 86 ILE A C 1
ATOM 696 O O . ILE A 1 86 ? -0.976 4.881 -13.159 1.00 93.12 86 ILE A O 1
ATOM 700 N N . ARG A 1 87 ? -1.152 7.117 -13.077 1.00 94.44 87 ARG A N 1
ATOM 701 C CA . ARG A 1 87 ? -1.515 7.145 -11.653 1.00 94.44 87 ARG A CA 1
ATOM 702 C C . ARG A 1 87 ? -2.823 6.400 -11.398 1.00 94.44 87 ARG A C 1
ATOM 704 O O . ARG A 1 87 ? -2.857 5.532 -10.533 1.00 94.44 87 ARG A O 1
ATOM 711 N N . LYS A 1 88 ? -3.855 6.672 -12.204 1.00 95.00 88 LYS A N 1
ATOM 712 C CA . LYS A 1 88 ? -5.153 5.996 -12.124 1.00 95.00 88 LYS A CA 1
ATOM 713 C C . LYS A 1 88 ? -5.030 4.484 -12.296 1.00 95.00 88 LYS A C 1
ATOM 715 O O . LYS A 1 88 ? -5.627 3.765 -11.507 1.00 95.00 88 LYS A O 1
ATOM 720 N N . TYR A 1 89 ? -4.218 4.009 -13.243 1.00 95.38 89 TYR A N 1
ATOM 721 C CA . TYR A 1 89 ? -3.938 2.578 -13.388 1.00 95.38 89 TYR A CA 1
ATOM 722 C C . TYR A 1 89 ? -3.472 1.970 -12.060 1.00 95.38 89 TYR A C 1
ATOM 724 O O . TYR A 1 89 ? -4.038 0.982 -11.606 1.00 95.38 89 TYR A O 1
ATOM 732 N N . PHE A 1 90 ? -2.475 2.576 -11.406 1.00 96.50 90 PHE A N 1
ATOM 733 C CA . PHE A 1 90 ? -1.961 2.053 -10.141 1.00 96.50 90 PHE A CA 1
ATOM 734 C C . PHE A 1 90 ? -2.981 2.147 -9.005 1.00 96.50 90 PHE A C 1
ATOM 736 O O . PHE A 1 90 ? -3.012 1.265 -8.152 1.00 96.50 90 PHE A O 1
ATOM 743 N N . TYR A 1 91 ? -3.815 3.187 -8.986 1.00 97.25 91 TYR A N 1
ATOM 744 C CA . TYR A 1 91 ? -4.878 3.319 -7.990 1.00 97.25 91 TYR A CA 1
ATOM 745 C C . TYR A 1 91 ? -5.921 2.217 -8.143 1.00 97.25 91 TYR A C 1
ATOM 747 O O . TYR A 1 91 ? -6.244 1.552 -7.162 1.00 97.25 91 TYR A O 1
ATOM 755 N N . ASP A 1 92 ? -6.376 1.980 -9.371 1.00 96.75 92 ASP A N 1
ATOM 756 C CA . ASP A 1 92 ? -7.361 0.949 -9.682 1.00 96.75 92 ASP A CA 1
ATOM 757 C C . ASP A 1 92 ? -6.781 -0.461 -9.426 1.00 96.75 92 ASP A C 1
ATOM 759 O O . ASP A 1 92 ? -7.478 -1.330 -8.904 1.00 96.75 92 ASP A O 1
ATOM 763 N N . ASP A 1 93 ? -5.498 -0.690 -9.732 1.00 96.31 93 ASP A N 1
ATOM 764 C CA . ASP A 1 93 ? -4.825 -1.982 -9.525 1.00 96.31 93 ASP A CA 1
ATOM 765 C C . ASP A 1 93 ? -4.631 -2.304 -8.031 1.00 96.31 93 ASP A C 1
ATOM 767 O O . ASP A 1 93 ? -4.921 -3.418 -7.583 1.00 96.31 93 ASP A O 1
ATOM 771 N N . VAL A 1 94 ? -4.208 -1.314 -7.234 1.00 98.19 94 VAL A N 1
ATOM 772 C CA . VAL A 1 94 ? -4.123 -1.444 -5.770 1.00 98.19 94 VAL A CA 1
ATOM 773 C C . VAL A 1 94 ? -5.512 -1.665 -5.174 1.00 98.19 94 VAL A C 1
ATOM 775 O O . VAL A 1 94 ? -5.680 -2.593 -4.386 1.00 98.19 94 VAL A O 1
ATOM 778 N N . LEU A 1 95 ? -6.505 -0.859 -5.568 1.00 98.31 95 LEU A N 1
ATOM 779 C CA . LEU A 1 95 ? -7.877 -0.953 -5.067 1.00 98.31 95 LEU A CA 1
ATOM 780 C C . LEU A 1 95 ? -8.452 -2.353 -5.262 1.00 98.31 95 LEU A C 1
ATOM 782 O O . LEU A 1 95 ? -8.901 -2.969 -4.298 1.00 98.31 95 LEU A O 1
ATOM 786 N N . GLN A 1 96 ? -8.376 -2.884 -6.482 1.00 97.38 96 GLN A N 1
ATOM 787 C CA . GLN A 1 96 ? -8.894 -4.216 -6.783 1.00 97.38 96 GLN A CA 1
ATOM 788 C C . GLN A 1 96 ? -8.191 -5.307 -5.969 1.00 97.38 96 GLN A C 1
ATOM 790 O O . GLN A 1 96 ? -8.835 -6.240 -5.490 1.00 97.38 96 GLN A O 1
ATOM 795 N N . ALA A 1 97 ? -6.869 -5.212 -5.806 1.00 97.94 97 ALA A N 1
ATOM 796 C CA . ALA A 1 97 ? -6.106 -6.184 -5.034 1.00 97.94 97 ALA A CA 1
ATOM 797 C C . ALA A 1 97 ? -6.467 -6.138 -3.539 1.00 97.94 97 ALA A C 1
ATOM 799 O O . ALA A 1 97 ? -6.641 -7.184 -2.910 1.00 97.94 97 ALA A O 1
ATOM 800 N N . THR A 1 98 ? -6.634 -4.936 -2.983 1.00 98.44 98 THR A N 1
ATOM 801 C CA . THR A 1 98 ? -7.062 -4.740 -1.596 1.00 98.44 98 THR A CA 1
ATOM 802 C C . THR A 1 98 ? -8.497 -5.224 -1.385 1.00 98.44 98 THR A C 1
ATOM 804 O O . THR A 1 98 ? -8.722 -5.997 -0.461 1.00 98.44 98 THR A O 1
ATOM 807 N N . GLN A 1 99 ? -9.447 -4.868 -2.256 1.00 98.19 99 GLN A N 1
ATOM 808 C CA . GLN A 1 99 ? -10.838 -5.337 -2.175 1.00 98.19 99 GLN A CA 1
ATOM 809 C C . GLN A 1 99 ? -10.932 -6.863 -2.186 1.00 98.19 99 GLN A C 1
ATOM 811 O O . GLN A 1 99 ? -11.588 -7.433 -1.321 1.00 98.19 99 GLN A O 1
ATOM 816 N N . ARG A 1 100 ? -10.233 -7.538 -3.112 1.00 98.25 100 ARG A N 1
ATOM 817 C CA . ARG A 1 100 ? -10.208 -9.010 -3.154 1.00 98.25 100 ARG A CA 1
ATOM 818 C C . ARG A 1 100 ? -9.681 -9.607 -1.849 1.00 98.25 100 ARG A C 1
ATOM 820 O O . ARG A 1 100 ? -10.292 -10.525 -1.322 1.00 98.25 100 ARG A O 1
ATOM 827 N N . ALA A 1 101 ? -8.599 -9.056 -1.297 1.00 98.25 101 ALA A N 1
ATOM 828 C CA . ALA A 1 101 ? -8.050 -9.541 -0.033 1.00 98.25 101 ALA A CA 1
ATOM 829 C C . ALA A 1 101 ? -9.017 -9.337 1.146 1.00 98.25 101 ALA A C 1
ATOM 831 O O . ALA A 1 101 ? -9.219 -10.255 1.936 1.00 98.25 101 ALA A O 1
ATOM 832 N N . ILE A 1 102 ? -9.641 -8.161 1.260 1.00 98.00 102 ILE A N 1
ATOM 833 C CA . ILE A 1 102 ? -10.603 -7.884 2.337 1.00 98.00 102 ILE A CA 1
ATOM 834 C C . ILE A 1 102 ? -11.856 -8.761 2.205 1.00 98.00 102 ILE A C 1
ATOM 836 O O . ILE A 1 102 ? -12.313 -9.314 3.205 1.00 98.00 102 ILE A O 1
ATOM 840 N N . ASN A 1 103 ? -12.371 -8.948 0.988 1.00 96.88 103 ASN A N 1
ATOM 841 C CA . ASN A 1 103 ? -13.542 -9.790 0.722 1.00 96.88 103 ASN A CA 1
ATOM 842 C C . ASN A 1 103 ? -13.282 -11.274 1.027 1.00 96.88 103 ASN A C 1
ATOM 844 O O . ASN A 1 103 ? -14.186 -11.961 1.495 1.00 96.88 103 ASN A O 1
ATOM 848 N N . ASP A 1 104 ? -12.041 -11.738 0.863 1.00 97.62 104 ASP A N 1
ATOM 849 C CA . ASP A 1 104 ? -11.599 -13.080 1.272 1.00 97.62 104 ASP A CA 1
ATOM 850 C C . ASP A 1 104 ? -11.352 -13.196 2.796 1.00 97.62 104 ASP A C 1
ATOM 852 O O . ASP A 1 104 ? -10.842 -14.206 3.285 1.00 97.62 104 ASP A O 1
ATOM 856 N N . GLY A 1 105 ? -11.709 -12.169 3.577 1.00 97.00 105 GLY A N 1
ATOM 857 C CA . GLY A 1 105 ? -11.650 -12.173 5.039 1.00 97.00 105 GLY A CA 1
ATOM 858 C C . GLY A 1 105 ? -10.277 -11.836 5.622 1.00 97.00 105 GLY A C 1
ATOM 859 O O . GLY A 1 105 ? -10.031 -12.088 6.805 1.00 97.00 105 GLY A O 1
ATOM 860 N N . LYS A 1 106 ? -9.354 -11.276 4.829 1.00 97.75 106 LYS A N 1
ATOM 861 C CA . LYS A 1 106 ? -8.037 -10.858 5.328 1.00 97.75 106 LYS A CA 1
ATOM 862 C C . LYS A 1 106 ? -8.165 -9.604 6.186 1.00 97.75 106 LYS A C 1
ATOM 864 O O . LYS A 1 106 ? -8.595 -8.557 5.715 1.00 97.75 106 LYS A O 1
ATOM 869 N N . THR A 1 107 ? -7.726 -9.690 7.439 1.00 97.19 107 THR A N 1
ATOM 870 C CA . THR A 1 107 ? -7.852 -8.588 8.408 1.00 97.19 107 THR A CA 1
ATOM 871 C C . THR A 1 107 ? -6.578 -7.761 8.557 1.00 97.19 107 THR A C 1
ATOM 873 O O . THR A 1 107 ? -6.638 -6.611 8.971 1.00 97.19 107 THR A O 1
ATOM 876 N N . ARG A 1 108 ? -5.405 -8.304 8.212 1.00 97.44 108 ARG A N 1
ATOM 877 C CA . ARG A 1 108 ? -4.118 -7.595 8.286 1.00 97.44 108 ARG A CA 1
ATOM 878 C C . ARG A 1 108 ? -3.413 -7.686 6.949 1.00 97.44 108 ARG A C 1
ATOM 880 O O . ARG A 1 108 ? -2.762 -8.686 6.651 1.00 97.44 108 ARG A O 1
ATOM 887 N N . VAL A 1 109 ? -3.537 -6.634 6.148 1.00 98.12 109 VAL A N 1
ATOM 888 C CA . VAL A 1 109 ? -2.979 -6.599 4.793 1.00 98.12 109 VAL A CA 1
ATOM 889 C C . VAL A 1 109 ? -2.032 -5.425 4.601 1.00 98.12 109 VAL A C 1
ATOM 891 O O . VAL A 1 109 ? -2.143 -4.391 5.257 1.00 98.12 109 VAL A O 1
ATOM 894 N N . LYS A 1 110 ? -1.081 -5.577 3.682 1.00 97.69 110 LYS A N 1
ATOM 895 C CA . LYS A 1 110 ? -0.170 -4.508 3.269 1.00 97.69 110 LYS A CA 1
ATOM 896 C C . LYS A 1 110 ? -0.132 -4.331 1.757 1.00 97.69 110 LYS A C 1
ATOM 898 O O . LYS A 1 110 ? -0.216 -5.301 0.997 1.00 97.69 110 LYS A O 1
ATOM 903 N N . VAL A 1 111 ? 0.040 -3.078 1.360 1.00 98.31 111 VAL A N 1
ATOM 904 C CA . VAL A 1 111 ? 0.259 -2.594 0.001 1.00 98.31 111 VAL A CA 1
ATOM 905 C C . VAL A 1 111 ? 1.663 -2.008 -0.051 1.00 98.31 111 VAL A C 1
ATOM 907 O O . VAL A 1 111 ? 1.951 -1.015 0.616 1.00 98.31 111 VAL A O 1
ATOM 910 N N . ASP A 1 112 ? 2.524 -2.605 -0.866 1.00 96.44 112 ASP A N 1
ATOM 911 C CA . ASP A 1 112 ? 3.870 -2.109 -1.143 1.00 96.44 112 ASP A CA 1
ATOM 912 C C . ASP A 1 112 ? 3.927 -1.616 -2.595 1.00 96.44 112 ASP A C 1
ATOM 914 O O . ASP A 1 112 ? 4.163 -2.397 -3.514 1.00 96.44 112 ASP A O 1
ATOM 918 N N . ILE A 1 113 ? 3.710 -0.324 -2.828 1.00 95.62 113 ILE A N 1
ATOM 919 C CA . ILE A 1 113 ? 3.770 0.301 -4.153 1.00 95.62 113 ILE A CA 1
ATOM 920 C C . ILE A 1 113 ? 4.958 1.263 -4.250 1.00 95.62 113 ILE A C 1
ATOM 922 O O . ILE A 1 113 ? 4.973 2.352 -3.677 1.00 95.62 113 ILE A O 1
ATOM 926 N N . ASN A 1 114 ? 5.962 0.859 -5.023 1.00 90.75 114 ASN A N 1
ATOM 927 C CA . ASN A 1 114 ? 7.220 1.577 -5.180 1.00 90.75 114 ASN A CA 1
ATOM 928 C C . ASN A 1 114 ? 7.441 2.004 -6.642 1.00 90.75 114 ASN A C 1
ATOM 930 O O . ASN A 1 114 ? 8.304 1.473 -7.349 1.00 90.75 114 ASN A O 1
ATOM 934 N N . ILE A 1 115 ? 6.605 2.944 -7.094 1.00 91.50 115 ILE A N 1
ATOM 935 C CA . ILE A 1 115 ? 6.811 3.720 -8.328 1.00 91.50 115 ILE A CA 1
ATOM 936 C C . ILE A 1 115 ? 7.685 4.948 -8.023 1.00 91.50 115 ILE A C 1
ATOM 938 O O . ILE A 1 115 ? 7.729 5.365 -6.867 1.00 91.50 115 ILE A O 1
ATOM 942 N N . PRO A 1 116 ? 8.340 5.577 -9.018 1.00 88.06 116 PRO A N 1
ATOM 943 C CA . PRO A 1 116 ? 9.237 6.708 -8.770 1.00 88.06 116 PRO A CA 1
ATOM 944 C C . PRO A 1 116 ? 8.632 7.847 -7.936 1.00 88.06 116 PRO A C 1
ATOM 946 O O . PRO A 1 116 ? 9.290 8.334 -7.024 1.00 88.06 116 PRO A O 1
ATOM 949 N N . GLU A 1 117 ? 7.366 8.209 -8.168 1.00 89.56 117 GLU A N 1
ATOM 950 C CA . GLU A 1 117 ? 6.666 9.237 -7.378 1.00 89.56 117 GLU A CA 1
ATOM 951 C C . GLU A 1 117 ? 6.382 8.832 -5.924 1.00 89.56 117 GLU A C 1
ATOM 953 O O . GLU A 1 117 ? 6.156 9.689 -5.076 1.00 89.56 117 GLU A O 1
ATOM 958 N N . LEU A 1 118 ? 6.381 7.536 -5.615 1.00 89.00 118 LEU A N 1
ATOM 959 C CA . LEU A 1 118 ? 6.122 6.998 -4.276 1.00 89.00 118 LEU A CA 1
ATOM 960 C C . LEU A 1 118 ? 7.394 6.472 -3.603 1.00 89.00 118 LEU A C 1
ATOM 962 O O . LEU A 1 118 ? 7.324 5.938 -2.495 1.00 89.00 118 LEU A O 1
ATOM 966 N N . ASN A 1 119 ? 8.553 6.650 -4.243 1.00 85.50 119 ASN A N 1
ATOM 967 C CA . ASN A 1 119 ? 9.839 6.275 -3.688 1.00 85.50 119 ASN A CA 1
ATOM 968 C C . ASN A 1 119 ? 10.568 7.499 -3.113 1.00 85.50 119 ASN A C 1
ATOM 970 O O . ASN A 1 119 ? 11.155 8.265 -3.869 1.00 85.50 119 ASN A O 1
ATOM 974 N N . PRO A 1 120 ? 10.617 7.686 -1.791 1.00 79.50 120 PRO A N 1
ATOM 975 C CA . PRO A 1 120 ? 11.364 8.782 -1.180 1.00 79.50 120 PRO A CA 1
ATOM 976 C C . PRO A 1 120 ? 12.881 8.563 -1.133 1.00 79.50 120 PRO A C 1
ATOM 978 O O . PRO A 1 120 ? 13.590 9.419 -0.620 1.00 79.50 120 PRO A O 1
ATOM 981 N N . GLU A 1 121 ? 13.392 7.435 -1.636 1.00 79.25 121 GLU A N 1
ATOM 982 C CA . GLU A 1 121 ? 14.819 7.307 -1.975 1.00 79.25 121 GLU A CA 1
ATOM 983 C C . GLU A 1 121 ? 15.143 7.980 -3.323 1.00 79.25 121 GLU A C 1
ATOM 985 O O . GLU A 1 121 ? 16.312 8.154 -3.653 1.00 79.25 121 GLU A O 1
ATOM 990 N N . MET A 1 122 ? 14.120 8.354 -4.101 1.00 74.38 122 MET A N 1
ATOM 991 C CA . MET A 1 122 ? 14.252 9.067 -5.369 1.00 74.38 122 MET A CA 1
ATOM 992 C C . MET A 1 122 ? 13.952 10.557 -5.174 1.00 74.38 122 MET A C 1
ATOM 994 O O . MET A 1 122 ? 13.099 10.935 -4.372 1.00 74.38 122 MET A O 1
ATOM 998 N N . ASP A 1 123 ? 14.577 11.402 -5.995 1.00 67.81 123 ASP A N 1
ATOM 999 C CA . ASP A 1 123 ? 14.425 12.866 -5.936 1.00 67.81 123 ASP A CA 1
ATOM 1000 C C . ASP A 1 123 ? 13.004 13.373 -6.255 1.00 67.81 123 ASP A C 1
ATOM 1002 O O . ASP A 1 123 ? 12.708 14.551 -6.063 1.00 67.81 123 ASP A O 1
ATOM 1006 N N . VAL A 1 124 ? 12.116 12.508 -6.761 1.00 78.75 124 VAL A N 1
ATOM 1007 C CA . VAL A 1 124 ? 10.808 12.894 -7.322 1.00 78.75 124 VAL A CA 1
ATOM 1008 C C . VAL A 1 124 ? 9.622 12.391 -6.495 1.00 78.75 124 VAL A C 1
ATOM 1010 O O . VAL A 1 124 ? 8.517 12.208 -7.006 1.00 78.75 124 VAL A O 1
ATOM 1013 N N . TYR A 1 125 ? 9.837 12.176 -5.198 1.00 84.31 125 TYR A N 1
ATOM 1014 C CA . TYR A 1 125 ? 8.770 11.799 -4.278 1.00 84.31 125 TYR A CA 1
ATOM 1015 C C . TYR A 1 125 ? 7.649 12.843 -4.237 1.00 84.31 125 TYR A C 1
ATOM 1017 O O . TYR A 1 125 ? 7.871 14.026 -3.971 1.00 84.31 125 TYR A O 1
ATOM 1025 N N . ARG A 1 126 ? 6.416 12.386 -4.454 1.00 87.62 126 ARG A N 1
ATOM 1026 C CA . ARG A 1 126 ? 5.220 13.215 -4.548 1.00 87.62 126 ARG A CA 1
ATOM 1027 C C . ARG A 1 126 ? 4.163 12.707 -3.578 1.00 87.62 126 ARG A C 1
ATOM 1029 O O . ARG A 1 126 ? 3.375 11.820 -3.893 1.00 87.62 126 ARG A O 1
ATOM 1036 N N . ILE A 1 127 ? 4.094 13.343 -2.408 1.00 86.06 127 ILE A N 1
ATOM 1037 C CA . ILE A 1 127 ? 3.125 12.983 -1.360 1.00 86.06 127 ILE A CA 1
ATOM 1038 C C . ILE A 1 127 ? 1.673 13.011 -1.858 1.00 86.06 127 ILE A C 1
ATOM 1040 O O . ILE A 1 127 ? 0.877 12.163 -1.470 1.00 86.06 127 ILE A O 1
ATOM 1044 N N . GLY A 1 128 ? 1.340 13.924 -2.779 1.00 89.38 128 G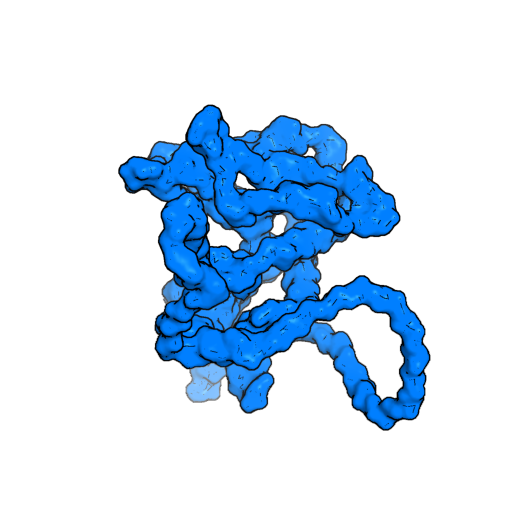LY A N 1
ATOM 1045 C CA . GLY A 1 128 ? 0.011 13.998 -3.392 1.00 89.38 128 GLY A CA 1
ATOM 1046 C C . GLY A 1 128 ? -0.401 12.696 -4.082 1.00 89.38 128 GLY A C 1
ATOM 1047 O O . GLY A 1 128 ? -1.541 12.279 -3.935 1.00 89.38 128 GLY A O 1
ATOM 1048 N N . THR A 1 129 ? 0.531 11.998 -4.738 1.00 92.38 129 THR A N 1
ATOM 1049 C CA . THR A 1 129 ? 0.260 10.710 -5.395 1.00 92.38 129 THR A CA 1
ATOM 1050 C C . THR A 1 129 ? -0.112 9.627 -4.377 1.00 92.38 129 THR A C 1
ATOM 1052 O O . THR A 1 129 ? -0.971 8.795 -4.666 1.00 92.38 129 THR A O 1
ATOM 1055 N N . LEU A 1 130 ? 0.486 9.652 -3.177 1.00 93.31 130 LEU A N 1
ATOM 1056 C CA . LEU A 1 130 ? 0.139 8.739 -2.083 1.00 93.31 130 LEU A CA 1
ATOM 1057 C C . LEU A 1 130 ? -1.235 9.077 -1.497 1.00 93.31 130 LEU A C 1
ATOM 1059 O O . LEU A 1 130 ? -2.032 8.178 -1.250 1.00 93.31 130 LEU A O 1
ATOM 1063 N N . MET A 1 131 ? -1.521 10.364 -1.287 1.00 93.12 131 MET A N 1
ATOM 1064 C CA . MET A 1 131 ? -2.810 10.787 -0.738 1.00 93.12 131 MET A CA 1
ATOM 1065 C C . MET A 1 131 ? -3.961 10.513 -1.716 1.00 93.12 131 MET A C 1
ATOM 1067 O O . MET A 1 131 ? -5.017 10.068 -1.289 1.00 93.12 131 MET A O 1
ATOM 1071 N N . GLU A 1 132 ? -3.755 10.708 -3.023 1.00 95.06 132 GLU A N 1
ATOM 1072 C CA . GLU A 1 132 ? -4.724 10.358 -4.075 1.00 95.06 132 GLU A CA 1
ATOM 1073 C C . GLU A 1 132 ? -5.048 8.847 -4.072 1.00 95.06 132 GLU A C 1
ATOM 1075 O O . GLU A 1 132 ? -6.215 8.464 -4.194 1.00 95.06 132 GLU A O 1
ATOM 1080 N N . LEU A 1 133 ? -4.043 7.984 -3.857 1.00 96.75 133 LEU A N 1
ATOM 1081 C CA . LEU A 1 133 ? -4.249 6.541 -3.684 1.00 96.75 133 LEU A CA 1
ATOM 1082 C C . LEU A 1 133 ? -5.085 6.235 -2.432 1.00 96.75 133 LEU A C 1
ATOM 1084 O O . LEU A 1 133 ? -6.067 5.501 -2.510 1.00 96.75 133 LEU A O 1
ATOM 1088 N N . VAL A 1 134 ? -4.713 6.810 -1.283 1.00 97.12 134 VAL A N 1
ATOM 1089 C CA . VAL A 1 134 ? -5.433 6.615 -0.011 1.00 97.12 134 VAL A CA 1
ATOM 1090 C C . VAL A 1 134 ? -6.879 7.093 -0.127 1.00 97.12 134 VAL A C 1
ATOM 1092 O O . VAL A 1 134 ? -7.786 6.387 0.306 1.00 97.12 134 VAL A O 1
ATOM 1095 N N . ARG A 1 135 ? -7.102 8.245 -0.767 1.00 96.38 135 ARG A N 1
ATOM 1096 C CA . ARG A 1 135 ? -8.435 8.775 -1.065 1.00 96.38 135 ARG A CA 1
ATOM 1097 C C . ARG A 1 135 ? -9.250 7.794 -1.899 1.00 96.38 135 ARG A C 1
ATOM 1099 O O . ARG A 1 135 ? -10.400 7.543 -1.570 1.00 96.38 135 ARG A O 1
ATOM 1106 N N . THR A 1 136 ? -8.655 7.231 -2.952 1.00 97.19 136 THR A N 1
ATOM 1107 C CA . THR A 1 136 ? -9.325 6.255 -3.828 1.00 97.19 136 THR A CA 1
ATOM 1108 C C . THR A 1 136 ? -9.759 5.012 -3.051 1.00 97.19 136 THR A C 1
ATOM 1110 O O . THR A 1 136 ? -10.899 4.579 -3.183 1.00 97.19 136 THR A O 1
ATOM 1113 N N . LEU A 1 137 ? -8.880 4.476 -2.198 1.00 97.75 137 LEU A N 1
ATOM 1114 C CA . LEU A 1 137 ? -9.198 3.327 -1.348 1.00 97.75 137 LEU A CA 1
ATOM 1115 C C . LEU A 1 137 ? -10.326 3.638 -0.362 1.00 97.75 137 LEU A C 1
ATOM 1117 O O . LEU A 1 137 ? -11.319 2.919 -0.315 1.00 97.75 137 LEU A O 1
ATOM 1121 N N . ALA A 1 138 ? -10.176 4.708 0.416 1.00 97.44 138 ALA A N 1
ATOM 1122 C CA . ALA A 1 138 ? -11.128 5.056 1.462 1.00 97.44 138 ALA A CA 1
ATOM 1123 C C . ALA A 1 138 ? -12.513 5.399 0.901 1.00 97.44 138 ALA A C 1
ATOM 1125 O O . ALA A 1 138 ? -13.501 4.931 1.453 1.00 97.44 138 ALA A O 1
ATOM 1126 N N . LEU A 1 139 ? -12.592 6.150 -0.206 1.00 96.75 139 LEU A N 1
ATOM 1127 C CA . LEU A 1 139 ? -13.873 6.434 -0.860 1.00 96.75 139 LEU A CA 1
ATOM 1128 C C . LEU A 1 139 ? -14.529 5.164 -1.382 1.00 96.75 139 LEU A C 1
ATOM 1130 O O . LEU A 1 139 ? -15.710 4.973 -1.148 1.00 96.75 139 LEU A O 1
ATOM 1134 N N . SER A 1 140 ? -13.771 4.263 -2.010 1.00 96.69 140 SER A N 1
ATOM 1135 C CA . SER A 1 140 ? -14.367 3.032 -2.525 1.00 96.69 140 SER A CA 1
ATOM 1136 C C . SER A 1 140 ? -14.964 2.160 -1.418 1.00 96.69 140 SER A C 1
ATOM 1138 O O . SER A 1 140 ? -16.026 1.591 -1.623 1.00 96.69 140 SER A O 1
ATOM 1140 N N . PHE A 1 141 ? -14.312 2.051 -0.257 1.00 97.00 141 PHE A N 1
ATOM 1141 C CA . PHE A 1 141 ? -14.883 1.311 0.873 1.00 97.00 141 PHE A CA 1
ATOM 1142 C C . PHE A 1 141 ? -16.035 2.071 1.550 1.00 97.00 141 PHE A C 1
ATOM 1144 O O . PHE A 1 141 ? -16.988 1.446 2.012 1.00 97.00 141 PHE A O 1
ATOM 1151 N N . ALA A 1 142 ? -15.979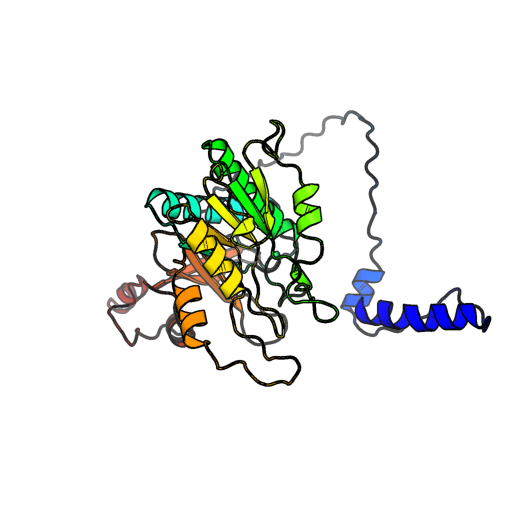 3.405 1.590 1.00 95.81 142 ALA A N 1
ATOM 1152 C CA . ALA A 1 142 ? -17.078 4.234 2.080 1.00 95.81 142 ALA A CA 1
ATOM 1153 C C . ALA A 1 142 ? -18.329 4.126 1.194 1.00 95.81 142 ALA A C 1
ATOM 1155 O O . ALA A 1 142 ? -19.438 4.059 1.720 1.00 95.81 142 ALA A O 1
ATOM 1156 N N . ASP A 1 143 ? -18.154 4.035 -0.126 1.00 94.19 143 ASP A N 1
ATOM 1157 C CA . ASP A 1 143 ? -19.235 3.814 -1.093 1.00 94.19 143 ASP A CA 1
ATOM 1158 C C . ASP A 1 143 ? -19.898 2.432 -0.895 1.00 94.19 143 ASP A C 1
ATOM 1160 O O . ASP A 1 143 ? -21.103 2.290 -1.101 1.00 94.19 143 ASP A O 1
ATOM 1164 N N . ASP A 1 144 ? -19.147 1.444 -0.388 1.00 93.50 144 ASP A N 1
ATOM 1165 C CA . ASP A 1 144 ? -19.663 0.143 0.073 1.00 93.50 144 ASP A CA 1
ATOM 1166 C C . ASP A 1 144 ? -20.308 0.208 1.481 1.00 93.50 144 ASP A C 1
ATOM 1168 O O . ASP A 1 144 ? -20.667 -0.815 2.072 1.00 93.50 144 ASP A O 1
ATOM 1172 N N . GLY A 1 145 ? -20.453 1.410 2.046 1.00 93.19 145 GLY A N 1
ATOM 1173 C CA . GLY A 1 145 ? -21.090 1.677 3.335 1.00 93.19 145 GLY A CA 1
ATOM 1174 C C . GLY A 1 145 ? -20.191 1.482 4.558 1.00 93.19 145 GLY A C 1
ATOM 1175 O O . GLY A 1 145 ? -20.706 1.475 5.677 1.00 93.19 145 GLY A O 1
ATOM 1176 N N . LYS A 1 146 ? -18.874 1.311 4.382 1.00 96.19 146 LYS A N 1
ATOM 1177 C CA . LYS A 1 146 ? -17.928 1.141 5.496 1.00 96.19 146 LYS A CA 1
ATOM 1178 C C . LYS A 1 146 ? -17.538 2.476 6.120 1.00 96.19 146 LYS A C 1
ATOM 1180 O O . LYS A 1 146 ? -17.240 3.441 5.419 1.00 96.19 146 LYS A O 1
ATOM 1185 N N . ARG A 1 147 ? -17.435 2.508 7.446 1.00 97.44 147 ARG A N 1
ATOM 1186 C CA . ARG A 1 147 ? -16.763 3.576 8.190 1.00 97.44 147 ARG A CA 1
ATOM 1187 C C . ARG A 1 147 ? -15.256 3.333 8.215 1.00 97.44 147 ARG A C 1
ATOM 1189 O O . ARG A 1 147 ? -14.755 2.440 8.894 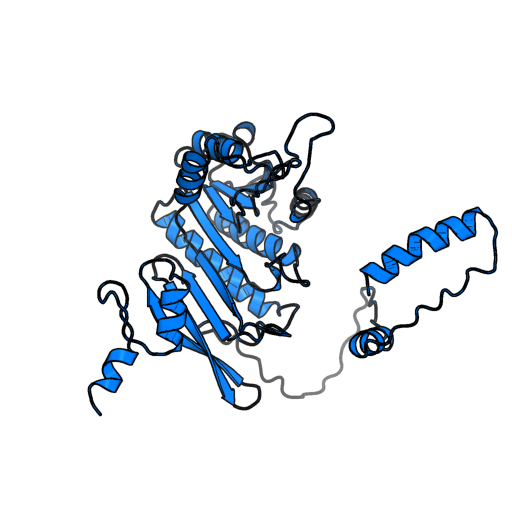1.00 97.44 147 ARG A O 1
ATOM 1196 N N . VAL A 1 148 ? -14.533 4.115 7.425 1.00 98.00 148 VAL A N 1
ATOM 1197 C CA . VAL A 1 148 ? -13.088 4.031 7.222 1.00 98.00 148 VAL A CA 1
ATOM 1198 C C . VAL A 1 148 ? -12.372 5.080 8.068 1.00 98.00 148 VAL A C 1
ATOM 1200 O O . VAL A 1 148 ? -12.553 6.286 7.886 1.00 98.00 148 VAL A O 1
ATOM 1203 N N . LYS A 1 149 ? -11.465 4.632 8.933 1.00 97.81 149 LYS A N 1
ATOM 1204 C CA . LYS A 1 149 ? -10.540 5.500 9.665 1.00 97.81 149 LYS A CA 1
ATOM 1205 C C . LYS A 1 149 ? -9.200 5.559 8.924 1.00 97.81 149 LYS A C 1
ATOM 1207 O O . LYS A 1 149 ? -8.471 4.569 8.827 1.00 97.81 149 LYS A O 1
ATOM 1212 N N . VAL A 1 150 ? -8.866 6.716 8.359 1.00 97.56 150 VAL A N 1
ATOM 1213 C CA . VAL A 1 150 ? -7.577 6.969 7.701 1.00 97.56 150 VAL A CA 1
ATOM 1214 C C . VAL A 1 150 ? -6.602 7.533 8.725 1.00 97.56 150 VAL A C 1
ATOM 1216 O O . VAL A 1 150 ? -6.766 8.646 9.222 1.00 97.56 150 VAL A O 1
ATOM 1219 N N . CYS A 1 151 ? -5.554 6.776 9.019 1.00 95.75 151 CYS A N 1
ATOM 1220 C CA . CYS A 1 151 ? -4.633 7.075 10.100 1.00 95.75 151 CYS A CA 1
ATOM 1221 C C . CYS A 1 151 ? -3.242 7.426 9.582 1.00 95.75 151 CYS A C 1
ATOM 1223 O O . CYS A 1 151 ? -2.639 6.707 8.779 1.00 95.75 151 CYS A O 1
ATOM 1225 N N . VAL A 1 152 ? -2.706 8.527 10.097 1.00 92.00 152 VAL A N 1
ATOM 1226 C CA . VAL A 1 152 ? -1.326 8.964 9.873 1.00 92.00 152 VAL A CA 1
ATOM 1227 C C . VAL A 1 152 ? -0.556 8.909 11.179 1.00 92.00 152 VAL A C 1
ATOM 1229 O O . VAL A 1 152 ? -1.091 9.169 12.253 1.00 92.00 152 VAL A O 1
ATOM 1232 N N . GLN A 1 153 ? 0.722 8.562 11.099 1.00 87.25 153 GLN A N 1
ATOM 1233 C CA . GLN A 1 153 ? 1.582 8.526 12.275 1.00 87.25 153 GLN A CA 1
ATOM 1234 C C . GLN A 1 153 ? 1.662 9.912 12.924 1.00 87.25 153 GLN A C 1
ATOM 1236 O O . GLN A 1 153 ? 1.921 10.901 12.241 1.00 87.25 153 GLN A O 1
ATOM 1241 N N . GLY A 1 154 ? 1.440 9.973 14.238 1.00 80.19 154 GLY A N 1
ATOM 1242 C CA . GLY A 1 154 ? 1.621 11.185 15.033 1.00 80.19 154 GLY A CA 1
ATOM 1243 C C . GLY A 1 154 ? 3.093 11.472 15.345 1.00 80.19 154 GLY A C 1
ATOM 1244 O O . GLY A 1 154 ? 4.002 10.786 14.875 1.00 80.19 154 GLY A O 1
ATOM 1245 N N . SER A 1 155 ? 3.334 12.496 16.164 1.00 73.44 155 SER A N 1
ATOM 1246 C CA . SER A 1 155 ? 4.658 12.692 16.764 1.00 73.44 155 SER A CA 1
ATOM 1247 C C . SER A 1 155 ? 4.972 11.522 17.698 1.00 73.44 155 SER A C 1
ATOM 1249 O O . SER A 1 155 ? 4.099 11.109 18.458 1.00 73.44 155 SER A O 1
ATOM 1251 N N . MET A 1 156 ? 6.194 10.993 17.645 1.00 70.69 156 MET A N 1
ATOM 1252 C CA . MET A 1 156 ? 6.628 9.894 18.510 1.00 70.69 156 MET A CA 1
ATOM 1253 C C . MET A 1 156 ? 7.662 10.371 19.526 1.00 70.69 156 MET A C 1
ATOM 1255 O O . MET A 1 156 ? 8.608 11.056 19.142 1.00 70.69 156 MET A O 1
ATOM 1259 N N . GLY A 1 157 ? 7.529 9.938 20.782 1.00 63.12 157 GLY A N 1
ATOM 1260 C CA . GLY A 1 157 ? 8.421 10.288 21.893 1.00 63.12 157 GLY A CA 1
ATOM 1261 C C . GLY A 1 157 ? 7.839 11.358 22.823 1.00 63.12 157 GLY A C 1
ATOM 1262 O O . GLY A 1 157 ? 6.861 12.024 22.490 1.00 63.12 157 GLY A O 1
ATOM 1263 N N . GLU A 1 158 ? 8.450 11.527 23.997 1.00 59.03 158 GLU A N 1
ATOM 1264 C CA . GLU A 1 158 ? 8.033 12.507 25.007 1.00 59.03 158 GLU A CA 1
ATOM 1265 C C . GLU A 1 158 ? 8.989 13.711 25.070 1.00 59.03 158 GLU A C 1
ATOM 1267 O O . GLU A 1 158 ? 10.211 13.584 24.944 1.00 59.03 158 GLU A O 1
ATOM 1272 N N . GLY A 1 159 ? 8.430 14.904 25.293 1.00 60.19 159 GLY A N 1
ATOM 1273 C CA . GLY A 1 159 ? 9.202 16.130 25.505 1.00 60.19 159 GLY A CA 1
ATOM 1274 C C . GLY A 1 159 ? 10.058 16.545 24.301 1.00 60.19 159 GLY A C 1
ATOM 1275 O O . GLY A 1 159 ? 9.634 16.458 23.152 1.00 60.19 159 GLY A O 1
ATOM 1276 N N . ALA A 1 160 ? 11.279 17.020 24.557 1.00 50.00 160 ALA A N 1
ATOM 1277 C CA . ALA A 1 160 ? 12.186 17.551 23.531 1.00 50.00 160 ALA A CA 1
ATOM 1278 C C . ALA A 1 160 ? 12.726 16.497 22.538 1.00 50.00 160 ALA A C 1
ATOM 1280 O O . ALA A 1 160 ? 13.391 16.858 21.569 1.00 50.00 160 ALA A O 1
ATOM 1281 N N . LEU A 1 161 ? 12.459 15.207 22.779 1.00 52.56 161 LEU A N 1
ATOM 1282 C CA . LEU A 1 161 ? 12.841 14.089 21.910 1.00 52.56 161 LEU A CA 1
ATOM 1283 C C . LEU A 1 161 ? 11.680 13.609 21.025 1.00 52.56 161 LEU A C 1
ATOM 1285 O O . LEU A 1 161 ? 11.838 12.637 20.284 1.00 52.56 161 LEU A O 1
ATOM 1289 N N . ALA A 1 162 ? 10.527 14.282 21.094 1.00 60.03 162 ALA A N 1
ATOM 1290 C CA . ALA A 1 162 ? 9.398 14.001 20.229 1.00 60.03 162 ALA A CA 1
ATOM 1291 C C . ALA A 1 162 ? 9.741 14.372 18.776 1.00 60.03 162 ALA A C 1
ATOM 1293 O O . ALA A 1 162 ? 10.073 15.519 18.471 1.00 60.03 162 ALA A O 1
ATOM 1294 N N . GLY A 1 163 ? 9.675 13.397 17.874 1.00 61.81 163 GLY A N 1
ATOM 1295 C CA . GLY A 1 163 ? 10.026 13.563 16.469 1.00 61.81 163 GLY A CA 1
ATOM 1296 C C . GLY A 1 163 ? 9.023 12.880 15.549 1.00 61.81 163 GLY A C 1
ATOM 1297 O O . GLY A 1 163 ? 8.553 11.777 15.822 1.00 61.81 163 GLY A O 1
ATOM 1298 N N . MET A 1 164 ? 8.716 13.531 14.428 1.00 67.06 164 MET A N 1
ATOM 1299 C CA . MET A 1 164 ? 7.918 12.962 13.343 1.00 67.06 164 MET A CA 1
ATOM 1300 C C . MET A 1 164 ? 8.839 12.631 12.162 1.00 67.06 164 MET A C 1
ATOM 1302 O O . MET A 1 164 ? 9.720 13.438 11.845 1.00 67.06 164 MET A O 1
ATOM 1306 N N . PRO A 1 165 ? 8.651 11.496 11.465 1.00 66.62 165 PRO A N 1
ATOM 1307 C CA . PRO A 1 165 ? 9.340 11.260 10.203 1.00 66.62 165 PRO A CA 1
ATOM 1308 C C . PRO A 1 165 ? 9.082 12.419 9.229 1.00 66.62 165 PRO A C 1
ATOM 1310 O O . PRO A 1 165 ? 7.927 12.764 8.973 1.00 66.62 165 PRO A O 1
ATOM 1313 N N . LEU A 1 166 ? 10.141 13.001 8.650 1.00 65.94 166 LEU A N 1
ATOM 1314 C CA . LEU A 1 166 ? 10.028 14.153 7.738 1.00 65.94 166 LEU A CA 1
ATOM 1315 C C . LEU A 1 166 ? 9.054 13.908 6.576 1.00 65.94 166 LEU A C 1
ATOM 1317 O O . LEU A 1 166 ? 8.381 14.830 6.131 1.00 65.94 166 LEU A O 1
ATOM 1321 N N . GLN A 1 167 ? 8.946 12.660 6.114 1.00 67.00 167 GLN A N 1
ATOM 1322 C CA . GLN A 1 167 ? 8.044 12.266 5.026 1.00 67.00 167 GLN A CA 1
ATOM 1323 C C . GLN A 1 167 ? 6.560 12.441 5.370 1.00 67.00 167 GLN A C 1
ATOM 1325 O O . GLN A 1 167 ? 5.739 12.580 4.465 1.00 67.00 167 GLN A O 1
ATOM 1330 N N . LEU A 1 168 ? 6.221 12.414 6.660 1.00 72.44 168 LEU A N 1
ATOM 1331 C CA . LEU A 1 168 ? 4.849 12.492 7.153 1.00 72.44 168 LEU A CA 1
ATOM 1332 C C . LEU A 1 168 ? 4.504 13.874 7.717 1.00 72.44 168 LEU A C 1
ATOM 1334 O O . LEU A 1 168 ? 3.335 14.139 8.004 1.00 72.44 168 LEU A O 1
ATOM 1338 N N . ALA A 1 169 ? 5.475 14.784 7.815 1.00 73.12 169 ALA A N 1
ATOM 1339 C CA . ALA A 1 169 ? 5.241 16.147 8.271 1.00 73.12 169 ALA A CA 1
ATOM 1340 C C . ALA A 1 169 ? 4.192 16.848 7.390 1.00 73.12 169 ALA A C 1
ATOM 1342 O O . ALA A 1 169 ? 4.336 16.959 6.175 1.00 73.12 169 ALA A O 1
ATOM 1343 N N . GLY A 1 170 ? 3.099 17.305 8.007 1.00 78.38 170 GLY A N 1
ATOM 1344 C CA . GLY A 1 170 ? 2.005 17.990 7.311 1.00 78.38 170 GLY A CA 1
ATOM 1345 C C . GLY A 1 170 ? 1.024 17.081 6.559 1.00 78.38 170 GLY A C 1
ATOM 1346 O O . GLY A 1 170 ? -0.005 17.581 6.111 1.00 78.38 170 GLY A O 1
ATOM 1347 N N . THR A 1 171 ? 1.260 15.765 6.480 1.00 82.25 171 THR A N 1
ATOM 1348 C CA . THR A 1 171 ? 0.339 14.822 5.806 1.00 82.25 171 THR A CA 1
ATOM 1349 C C . THR A 1 171 ? -1.054 14.821 6.421 1.00 82.25 171 THR A C 1
ATOM 1351 O O . THR A 1 171 ? -2.038 14.849 5.688 1.00 82.25 171 THR A O 1
ATOM 1354 N N . ARG A 1 172 ? -1.149 14.908 7.755 1.00 84.00 172 ARG A N 1
ATOM 1355 C CA . ARG A 1 172 ? -2.430 15.045 8.462 1.00 84.00 172 ARG A CA 1
ATOM 1356 C C . ARG A 1 172 ? -3.237 16.244 7.969 1.00 84.00 172 ARG A C 1
ATOM 1358 O O . ARG A 1 172 ? -4.393 16.089 7.600 1.00 84.00 172 ARG A O 1
ATOM 1365 N N . LYS A 1 173 ? -2.602 17.419 7.889 1.00 85.00 173 LYS A N 1
ATOM 1366 C CA . LYS A 1 173 ? -3.252 18.636 7.382 1.00 85.00 173 LYS A CA 1
ATOM 1367 C C . LYS A 1 173 ? -3.717 18.448 5.940 1.00 85.00 173 LYS A C 1
ATOM 1369 O O . LYS A 1 173 ? -4.814 18.868 5.600 1.00 85.00 173 LYS A O 1
ATOM 1374 N N . ILE A 1 174 ? -2.911 17.797 5.097 1.00 86.44 174 ILE A N 1
ATOM 1375 C CA . ILE A 1 174 ? -3.300 17.512 3.709 1.00 86.44 174 ILE A CA 1
ATOM 1376 C C . ILE A 1 174 ? -4.564 16.650 3.673 1.00 86.44 174 ILE A C 1
ATOM 1378 O O . ILE A 1 174 ? -5.489 17.006 2.955 1.00 86.44 174 ILE A O 1
ATOM 1382 N N . LEU A 1 175 ? -4.640 15.574 4.461 1.00 87.19 175 LEU A N 1
ATOM 1383 C CA . LEU A 1 175 ? -5.846 14.741 4.546 1.00 87.19 175 LEU A CA 1
ATOM 1384 C C . LEU A 1 175 ? -7.050 15.534 5.071 1.00 87.19 175 LEU A C 1
ATOM 1386 O O . LEU A 1 175 ? -8.163 15.360 4.586 1.00 87.19 175 LEU A O 1
ATOM 1390 N N . GLU A 1 176 ? -6.842 16.429 6.037 1.00 87.56 176 GLU A N 1
ATOM 1391 C CA . GLU A 1 176 ? -7.912 17.252 6.602 1.00 87.56 176 GLU A CA 1
ATOM 1392 C C . GLU A 1 176 ? -8.486 18.257 5.590 1.00 87.56 176 GLU A C 1
ATOM 1394 O O . GLU A 1 176 ? -9.697 18.476 5.597 1.00 87.56 176 GLU A O 1
ATOM 1399 N N . PHE A 1 177 ? -7.660 18.832 4.713 1.00 87.44 177 PHE A N 1
ATOM 1400 C CA . PHE A 1 177 ? -8.096 19.776 3.671 1.00 87.44 177 PHE A CA 1
ATOM 1401 C C . PHE A 1 177 ? -8.392 19.124 2.317 1.00 87.44 177 PHE A C 1
ATOM 1403 O O . PHE A 1 177 ? -8.838 19.805 1.394 1.00 87.44 177 PHE A O 1
ATOM 1410 N N . MET A 1 178 ? -8.116 17.830 2.175 1.00 88.44 178 MET A N 1
ATOM 1411 C CA . MET A 1 178 ? -8.399 17.082 0.960 1.00 88.44 178 MET A CA 1
ATOM 1412 C C . MET A 1 178 ? -9.905 17.040 0.702 1.00 88.44 178 MET A C 1
ATOM 1414 O O . MET A 1 178 ? -10.706 16.906 1.625 1.00 88.44 178 MET A O 1
ATOM 1418 N N . ASP A 1 179 ? -10.276 17.134 -0.571 1.00 89.19 179 ASP A N 1
ATOM 1419 C CA . ASP A 1 179 ? -11.633 16.840 -1.006 1.00 89.19 179 ASP A CA 1
ATOM 1420 C C . ASP A 1 179 ? -11.917 15.340 -0.825 1.00 89.19 179 ASP A C 1
ATOM 1422 O O . ASP A 1 179 ? -11.184 14.509 -1.358 1.00 89.19 179 ASP A O 1
ATOM 1426 N N . TRP A 1 180 ? -12.980 14.997 -0.101 1.00 90.75 180 TRP A N 1
ATOM 1427 C CA . TRP A 1 180 ? -13.442 13.624 0.131 1.00 90.75 180 TRP A CA 1
ATOM 1428 C C . TRP A 1 180 ? -14.778 13.348 -0.575 1.00 90.75 180 TRP A C 1
ATOM 1430 O O . TRP A 1 180 ? -15.580 12.553 -0.098 1.00 90.75 180 TRP A O 1
ATOM 1440 N N . GLY A 1 181 ? -15.020 14.000 -1.712 1.00 84.25 181 GLY A N 1
ATOM 1441 C CA . GLY A 1 181 ? -16.234 13.830 -2.500 1.00 84.25 181 GLY A CA 1
ATOM 1442 C C . GLY A 1 181 ? -17.392 14.710 -2.025 1.00 84.25 181 GLY A C 1
ATOM 1443 O O . GLY A 1 181 ? -17.410 15.235 -0.911 1.00 84.25 181 GLY A O 1
ATOM 1444 N N . ASP A 1 182 ? -18.390 14.847 -2.896 1.00 76.75 182 ASP A N 1
ATOM 1445 C CA . ASP A 1 182 ? -19.430 15.877 -2.778 1.00 76.75 182 ASP A CA 1
ATOM 1446 C C . ASP A 1 182 ? -20.569 15.527 -1.801 1.00 76.75 182 ASP A C 1
ATOM 1448 O O . ASP A 1 182 ? -21.423 16.364 -1.517 1.00 76.75 182 ASP A O 1
ATOM 1452 N N . TYR A 1 183 ? -20.603 14.301 -1.269 1.00 79.62 183 TYR A N 1
ATOM 1453 C CA . TYR A 1 183 ? -21.699 13.804 -0.424 1.00 79.62 183 TYR A CA 1
ATOM 1454 C C . TYR A 1 183 ? -21.427 13.894 1.085 1.00 79.62 183 TYR A C 1
ATOM 1456 O O . TYR A 1 183 ? -22.175 13.335 1.885 1.00 79.62 183 TYR A O 1
ATOM 1464 N N . GLY A 1 184 ? -20.358 14.580 1.499 1.00 80.50 184 GLY A N 1
ATOM 1465 C CA . GLY A 1 184 ? -20.003 14.685 2.917 1.00 80.50 184 GLY A CA 1
ATOM 1466 C C . GLY A 1 184 ? -19.478 13.369 3.500 1.00 80.50 184 GLY A C 1
ATOM 1467 O O . GLY A 1 184 ? -19.762 13.043 4.654 1.00 80.50 184 GLY A O 1
ATOM 1468 N N . ALA A 1 185 ? -18.709 12.607 2.707 1.00 82.75 185 ALA A N 1
ATOM 1469 C CA . ALA A 1 185 ? -18.100 11.349 3.144 1.00 82.75 185 ALA A CA 1
ATOM 1470 C C . ALA A 1 185 ? -17.265 11.544 4.416 1.00 82.75 185 ALA A C 1
ATOM 1472 O O . ALA A 1 185 ? -17.343 10.753 5.356 1.00 82.75 185 ALA A O 1
ATOM 1473 N N . LYS A 1 186 ? -16.493 12.636 4.468 1.00 89.38 186 LYS A N 1
ATOM 1474 C CA . LYS A 1 186 ? -15.687 12.995 5.635 1.00 89.38 186 LYS A CA 1
ATOM 1475 C C . LYS A 1 186 ? -16.577 13.349 6.832 1.00 89.38 186 LYS A C 1
ATOM 1477 O O . LYS A 1 186 ? -17.438 14.214 6.723 1.00 89.38 186 LYS A O 1
ATOM 1482 N N . GLY A 1 187 ? -16.319 12.725 7.980 1.00 84.81 187 GLY A N 1
ATOM 1483 C CA . GLY A 1 187 ? -17.098 12.883 9.213 1.00 84.81 187 GLY A CA 1
ATOM 1484 C C . GLY A 1 187 ? -18.314 11.957 9.310 1.00 84.81 187 GLY A C 1
ATOM 1485 O O . GLY A 1 187 ? -18.856 11.797 10.398 1.00 84.81 187 GLY A O 1
ATOM 1486 N N . THR A 1 188 ? -18.717 11.327 8.202 1.00 87.38 188 THR A N 1
ATOM 1487 C CA . THR A 1 188 ? -19.827 10.359 8.168 1.00 87.38 188 THR A CA 1
ATOM 1488 C C . THR A 1 188 ? -19.304 8.936 7.988 1.00 87.38 188 THR A C 1
ATOM 1490 O O . THR A 1 188 ? -19.558 8.061 8.812 1.00 87.38 188 THR A O 1
ATOM 1493 N N . PHE A 1 189 ? -18.544 8.721 6.913 1.00 93.38 189 PHE A N 1
ATOM 1494 C CA . PHE A 1 189 ? -17.950 7.437 6.543 1.00 93.38 189 PHE A CA 1
ATOM 1495 C C . PHE A 1 189 ? -16.427 7.460 6.603 1.00 93.38 189 PHE A C 1
ATOM 1497 O O . PHE A 1 189 ? -15.819 6.414 6.754 1.00 93.38 189 PHE A O 1
ATOM 1504 N N . ILE A 1 190 ? -15.793 8.628 6.483 1.00 95.62 190 ILE A N 1
ATOM 1505 C CA . ILE A 1 190 ? -14.335 8.752 6.485 1.00 95.62 190 ILE A CA 1
ATOM 1506 C C . ILE A 1 190 ? -13.905 9.663 7.625 1.00 95.62 190 ILE A C 1
ATOM 1508 O O . ILE A 1 190 ? -14.185 10.863 7.619 1.00 95.62 190 ILE A O 1
ATOM 1512 N N . ASN A 1 191 ? -13.164 9.105 8.573 1.00 95.00 191 ASN A N 1
ATOM 1513 C CA . ASN A 1 191 ? -12.579 9.841 9.689 1.00 95.00 191 ASN A CA 1
ATOM 1514 C C . ASN A 1 191 ? -11.054 9.823 9.586 1.00 95.00 191 ASN A C 1
ATOM 1516 O O . ASN A 1 191 ? -10.467 8.879 9.063 1.00 95.00 191 ASN A O 1
ATOM 1520 N N . ILE A 1 192 ? -10.400 10.877 10.073 1.00 95.00 192 ILE A N 1
ATOM 1521 C CA . ILE A 1 192 ? -8.938 10.988 10.054 1.00 95.00 192 ILE A CA 1
ATOM 1522 C C . ILE A 1 192 ? -8.436 10.921 11.487 1.00 95.00 192 ILE A C 1
ATOM 1524 O O . ILE A 1 192 ? -8.890 11.691 12.330 1.00 95.00 192 ILE A O 1
ATOM 1528 N N . GLY A 1 193 ? -7.472 10.042 11.738 1.00 92.75 193 GLY A N 1
ATOM 1529 C CA . GLY A 1 193 ? -6.925 9.804 13.069 1.00 92.75 193 GLY A CA 1
ATOM 1530 C C . GLY A 1 193 ? -5.410 9.654 13.096 1.00 92.75 193 GLY A C 1
ATOM 1531 O O . GLY A 1 193 ? -4.711 9.748 12.079 1.00 92.75 193 GLY A O 1
ATOM 1532 N N . SER A 1 194 ? -4.901 9.422 14.296 1.00 92.75 194 SER A N 1
ATOM 1533 C CA . SER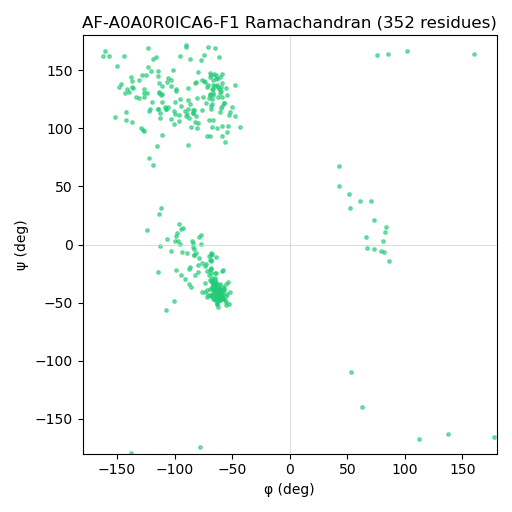 A 1 194 ? -3.514 9.009 14.527 1.00 92.75 194 SER A CA 1
ATOM 1534 C C . SER A 1 194 ? -3.393 7.478 14.512 1.00 92.75 194 SER A C 1
ATOM 1536 O O . SER A 1 194 ? -4.388 6.756 14.473 1.00 92.75 194 SER A O 1
ATOM 1538 N N . ILE A 1 195 ? -2.167 6.954 14.538 1.00 93.44 195 ILE A N 1
ATOM 1539 C CA . ILE A 1 195 ? -1.925 5.517 14.747 1.00 93.44 195 ILE A CA 1
ATOM 1540 C C . ILE A 1 195 ? -1.863 5.244 16.249 1.00 93.44 195 ILE A C 1
ATOM 1542 O O . ILE A 1 195 ? -1.000 5.799 16.923 1.00 93.44 195 ILE A O 1
ATOM 1546 N N . GLY A 1 196 ? -2.746 4.384 16.757 1.00 93.12 196 GLY A N 1
ATOM 1547 C CA . GLY A 1 196 ? -2.762 3.964 18.159 1.00 93.12 196 GLY A CA 1
ATOM 1548 C C . GLY A 1 196 ? -4.111 3.378 18.577 1.00 93.12 196 GLY A C 1
ATOM 1549 O O . GLY A 1 196 ? -5.113 3.562 17.892 1.00 93.12 196 GLY A O 1
ATOM 1550 N N . ALA A 1 197 ? -4.149 2.671 19.710 1.00 94.31 197 ALA A N 1
ATOM 1551 C CA . ALA A 1 197 ? -5.378 2.034 20.204 1.00 94.31 197 ALA A CA 1
ATOM 1552 C C . ALA A 1 197 ? -6.490 3.033 20.562 1.00 94.31 197 ALA A C 1
ATOM 1554 O O . ALA A 1 197 ? -7.659 2.720 20.389 1.00 94.31 197 ALA A O 1
ATOM 1555 N N . ALA A 1 198 ? -6.133 4.234 21.027 1.00 94.00 198 ALA A N 1
ATOM 1556 C CA . ALA A 1 198 ? -7.100 5.266 21.410 1.00 94.00 198 ALA A CA 1
ATOM 1557 C C . ALA A 1 198 ? -7.890 5.850 20.223 1.00 94.00 198 ALA A C 1
ATOM 1559 O O . ALA A 1 198 ? -8.868 6.555 20.433 1.00 94.00 198 ALA A O 1
ATOM 1560 N N . GLU A 1 199 ? -7.455 5.581 18.992 1.00 94.56 199 GLU A N 1
ATOM 1561 C CA . GLU A 1 199 ? -8.067 6.088 17.756 1.00 94.56 199 GLU A CA 1
ATOM 1562 C C . GLU A 1 199 ? -9.023 5.060 17.124 1.00 94.56 199 GLU A C 1
ATOM 1564 O O . GLU A 1 199 ? -9.541 5.286 16.032 1.00 94.56 199 GLU A O 1
ATOM 1569 N N . VAL A 1 200 ? -9.221 3.916 17.790 1.00 96.69 200 VAL A N 1
ATOM 1570 C CA . VAL A 1 200 ? -10.121 2.839 17.375 1.00 96.69 200 VAL A CA 1
ATOM 1571 C C . VAL A 1 200 ? -11.452 3.009 18.099 1.00 96.69 200 VAL A C 1
ATOM 1573 O O . VAL A 1 200 ? -11.549 2.724 19.292 1.00 96.69 200 VAL A O 1
ATOM 1576 N N . GLU A 1 201 ? -12.472 3.461 17.377 1.00 96.31 201 GLU A N 1
ATOM 1577 C CA . GLU A 1 201 ? -13.831 3.639 17.905 1.00 96.31 201 GLU A CA 1
ATOM 1578 C C . GLU A 1 201 ? -14.703 2.413 17.596 1.00 96.31 201 GLU A C 1
ATOM 1580 O O . GLU A 1 201 ? -14.346 1.590 16.749 1.00 96.31 201 GLU A O 1
ATOM 1585 N N . GLU A 1 202 ? -15.828 2.237 18.293 1.00 94.56 202 GLU A N 1
ATOM 1586 C CA . GLU A 1 202 ? -16.726 1.088 18.072 1.00 94.56 202 GLU A CA 1
ATOM 1587 C C . GLU A 1 202 ? -17.410 1.154 16.701 1.00 94.56 202 GLU A C 1
ATOM 1589 O O . GLU A 1 202 ? -17.687 0.122 16.091 1.00 94.56 202 GLU A O 1
ATOM 1594 N N . GLU A 1 203 ? -17.645 2.363 16.190 1.00 95.12 203 GLU A N 1
ATOM 1595 C CA . GLU A 1 203 ? -18.316 2.596 14.916 1.00 95.12 203 GLU A CA 1
ATOM 1596 C C . GLU A 1 203 ? -17.398 2.399 13.701 1.00 95.12 203 GLU A C 1
ATOM 1598 O O . GLU A 1 203 ? -17.907 2.258 12.587 1.00 95.12 203 GLU A O 1
ATOM 1603 N N . ASP A 1 204 ? -16.075 2.405 13.894 1.00 97.44 204 ASP A N 1
ATOM 1604 C CA . ASP A 1 204 ? -15.092 2.230 12.823 1.00 97.44 204 ASP A CA 1
ATOM 1605 C C . ASP A 1 204 ? -15.127 0.779 12.301 1.00 97.44 204 ASP A C 1
ATOM 1607 O O . ASP A 1 204 ? -14.935 -0.172 13.064 1.00 97.44 204 ASP A O 1
ATOM 1611 N N . ASP A 1 205 ? -15.303 0.599 10.988 1.00 98.12 205 ASP A N 1
ATOM 1612 C CA . ASP A 1 205 ? -15.341 -0.716 10.334 1.00 98.12 205 ASP A CA 1
ATOM 1613 C C . ASP A 1 205 ? -13.958 -1.185 9.861 1.00 98.12 205 ASP A C 1
ATOM 1615 O O . ASP A 1 205 ? -13.710 -2.390 9.765 1.00 98.12 205 ASP A O 1
ATOM 1619 N N . MET A 1 206 ? -13.064 -0.253 9.510 1.00 98.38 206 MET A N 1
ATOM 1620 C CA . MET A 1 206 ? -11.724 -0.566 9.004 1.00 98.38 206 MET A CA 1
ATOM 1621 C C . MET A 1 206 ? -10.745 0.612 9.081 1.00 98.38 206 MET A C 1
ATOM 1623 O O . MET A 1 206 ? -11.141 1.776 9.141 1.00 98.38 206 MET A O 1
ATOM 1627 N N . PHE A 1 207 ? -9.448 0.302 8.992 1.00 98.62 207 PHE A N 1
ATOM 1628 C CA . PHE A 1 207 ? -8.352 1.251 9.184 1.00 98.62 207 PHE A CA 1
ATOM 1629 C C . PHE A 1 207 ? -7.383 1.242 7.998 1.00 98.62 207 PHE A C 1
ATOM 1631 O O . PHE A 1 207 ? -6.879 0.188 7.605 1.00 98.62 207 PHE A O 1
ATOM 1638 N N . ILE A 1 208 ? -7.059 2.421 7.461 1.00 98.50 208 ILE A N 1
ATOM 1639 C CA . ILE A 1 208 ? -6.012 2.602 6.444 1.00 98.50 208 ILE A CA 1
ATOM 1640 C C . ILE A 1 208 ? -4.868 3.396 7.063 1.00 98.50 208 ILE A C 1
ATOM 1642 O O . ILE A 1 208 ? -5.011 4.576 7.372 1.00 98.50 208 ILE A O 1
ATOM 1646 N N . LEU A 1 209 ? -3.713 2.756 7.220 1.00 97.38 209 LEU A N 1
ATOM 1647 C CA . LEU A 1 209 ? -2.528 3.324 7.853 1.00 97.38 209 LEU A CA 1
ATOM 1648 C C . LEU A 1 209 ? -1.536 3.793 6.794 1.00 97.38 209 LEU A C 1
ATOM 1650 O O . LEU A 1 209 ? -0.969 2.998 6.036 1.00 97.38 209 LEU A O 1
ATOM 1654 N N . VAL A 1 210 ? -1.314 5.102 6.755 1.00 95.00 210 VAL A N 1
ATOM 1655 C CA 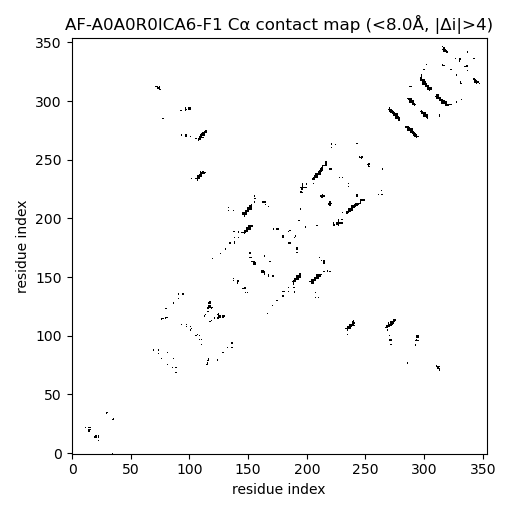. VAL A 1 210 ? -0.564 5.762 5.689 1.00 95.00 210 VAL A CA 1
ATOM 1656 C C . VAL A 1 210 ? 0.921 5.829 6.031 1.00 95.00 210 VAL A C 1
ATOM 1658 O O . VAL A 1 210 ? 1.337 6.569 6.920 1.00 95.00 210 VAL A O 1
ATOM 1661 N N . ALA A 1 211 ? 1.716 5.057 5.289 1.00 92.19 211 ALA A N 1
ATOM 1662 C CA . ALA A 1 211 ? 3.174 5.003 5.326 1.00 92.19 211 ALA A CA 1
ATOM 1663 C C . ALA A 1 211 ? 3.789 5.025 6.739 1.00 92.19 211 ALA A C 1
ATOM 1665 O O . ALA A 1 211 ? 4.700 5.821 6.958 1.00 92.19 211 ALA A O 1
ATOM 1666 N N . PRO A 1 212 ? 3.345 4.169 7.689 1.00 91.50 212 PRO A N 1
ATOM 1667 C CA . PRO A 1 212 ? 3.906 4.140 9.039 1.00 91.50 212 PRO A CA 1
ATOM 1668 C C . PRO A 1 212 ? 5.382 3.745 9.015 1.00 91.50 212 PRO A C 1
ATOM 1670 O O . PRO A 1 212 ? 5.771 2.814 8.302 1.00 91.50 212 PRO A O 1
ATOM 1673 N N . GLN A 1 213 ? 6.211 4.435 9.797 1.00 87.06 213 GLN A N 1
ATOM 1674 C CA . GLN A 1 213 ? 7.667 4.277 9.784 1.00 87.06 213 GLN A CA 1
ATOM 1675 C C . GLN A 1 213 ? 8.244 4.279 11.194 1.00 87.06 213 GLN A C 1
ATOM 1677 O O . GLN A 1 213 ? 7.821 5.045 12.061 1.00 87.06 213 GLN A O 1
ATOM 1682 N N . ASN A 1 214 ? 9.278 3.467 11.405 1.00 80.31 214 ASN A N 1
ATOM 1683 C CA . ASN A 1 214 ? 10.124 3.641 12.581 1.00 80.31 214 ASN A CA 1
ATOM 1684 C C . ASN A 1 214 ? 10.837 5.000 12.510 1.00 80.31 214 ASN A C 1
ATOM 1686 O O . ASN A 1 214 ? 11.208 5.455 11.427 1.00 80.31 214 ASN A O 1
ATOM 1690 N N . ALA A 1 215 ? 11.055 5.623 13.663 1.00 70.50 215 ALA A N 1
ATOM 1691 C CA . ALA A 1 215 ? 11.870 6.821 13.807 1.00 70.50 215 ALA A CA 1
ATOM 1692 C C . ALA A 1 215 ? 13.093 6.511 14.682 1.00 70.50 215 ALA A C 1
ATOM 1694 O O . ALA A 1 215 ? 13.133 5.521 15.414 1.00 70.50 215 ALA A O 1
ATOM 1695 N N . VAL A 1 216 ? 14.125 7.350 14.602 1.00 65.38 216 VAL A N 1
ATOM 1696 C CA . VAL A 1 216 ? 15.324 7.187 15.435 1.00 65.38 216 VAL A CA 1
ATOM 1697 C C . VAL A 1 216 ? 14.916 7.249 16.909 1.00 65.38 216 VAL A C 1
ATOM 1699 O O . VAL A 1 216 ? 14.397 8.261 17.367 1.00 65.38 216 VAL A O 1
ATOM 1702 N N . GLY A 1 217 ? 15.134 6.155 17.642 1.00 63.81 217 GLY A N 1
ATOM 1703 C CA . GLY A 1 217 ? 14.784 6.045 19.062 1.00 63.81 217 GLY A CA 1
ATOM 1704 C C . GLY A 1 217 ? 13.320 5.701 19.367 1.00 63.81 217 GLY A C 1
ATOM 1705 O O . GLY A 1 217 ? 13.032 5.416 20.523 1.00 63.81 217 GLY A O 1
ATOM 1706 N N . ASN A 1 218 ? 12.428 5.651 18.368 1.00 71.56 218 ASN A N 1
ATOM 1707 C CA . ASN A 1 218 ? 11.001 5.361 18.554 1.00 71.56 218 ASN A CA 1
ATOM 1708 C C . ASN A 1 218 ? 10.495 4.320 17.539 1.00 71.56 218 ASN A C 1
ATOM 1710 O O . ASN A 1 218 ? 10.637 4.487 16.325 1.00 71.56 218 ASN A O 1
ATOM 1714 N N . CYS A 1 219 ? 9.865 3.247 18.021 1.00 77.94 219 CYS A N 1
ATOM 1715 C CA . CYS A 1 219 ? 9.371 2.159 17.177 1.00 77.94 219 CYS A CA 1
ATOM 1716 C C . CYS A 1 219 ? 7.842 2.179 17.071 1.00 77.94 219 CYS A C 1
ATOM 1718 O O . CYS A 1 219 ? 7.154 1.968 18.060 1.00 77.94 219 CYS A O 1
ATOM 1720 N N . ILE A 1 220 ? 7.308 2.385 15.861 1.00 86.56 220 ILE A N 1
ATOM 1721 C CA . ILE A 1 220 ? 5.853 2.490 15.614 1.00 86.56 220 ILE A CA 1
ATOM 1722 C C . ILE A 1 220 ? 5.121 1.149 15.793 1.00 86.56 220 ILE A C 1
ATOM 1724 O O . ILE A 1 220 ? 3.898 1.073 15.772 1.00 86.56 220 ILE A O 1
ATOM 1728 N N . ILE A 1 221 ? 5.872 0.055 15.940 1.00 88.06 221 ILE A N 1
ATOM 1729 C CA . ILE A 1 221 ? 5.328 -1.303 15.993 1.00 88.06 221 ILE A CA 1
ATOM 1730 C C . ILE A 1 221 ? 4.440 -1.519 17.217 1.00 88.06 221 ILE A C 1
ATOM 1732 O O . ILE A 1 221 ? 3.458 -2.252 17.105 1.00 88.06 221 ILE A O 1
ATOM 1736 N N . ASP A 1 222 ? 4.745 -0.897 18.353 1.00 87.06 222 ASP A N 1
ATOM 1737 C CA . ASP A 1 222 ? 3.917 -1.061 19.547 1.00 87.06 222 ASP A CA 1
ATOM 1738 C C . ASP A 1 222 ? 2.572 -0.336 19.397 1.00 87.06 222 ASP A C 1
ATOM 1740 O O . ASP A 1 222 ? 1.539 -0.937 19.692 1.00 87.06 222 ASP A O 1
ATOM 1744 N N . ASP A 1 223 ? 2.551 0.860 18.798 1.00 91.00 223 ASP A N 1
ATOM 1745 C CA . ASP A 1 223 ? 1.307 1.568 18.455 1.00 91.00 223 ASP A CA 1
ATOM 1746 C C . ASP A 1 223 ? 0.476 0.784 17.433 1.00 91.00 223 ASP A C 1
ATOM 1748 O O . ASP A 1 223 ? -0.735 0.622 17.593 1.00 91.00 223 ASP A O 1
ATOM 1752 N N . LEU A 1 224 ? 1.130 0.224 16.406 1.00 93.88 224 LEU A N 1
ATOM 1753 C CA . LEU A 1 224 ? 0.475 -0.651 15.432 1.00 93.88 224 LEU A CA 1
ATOM 1754 C C . LEU A 1 224 ? -0.122 -1.887 16.112 1.00 93.88 224 LEU A C 1
ATOM 1756 O O . LEU A 1 224 ? -1.237 -2.290 15.780 1.00 93.88 224 LEU A O 1
ATOM 1760 N N . ARG A 1 225 ? 0.606 -2.515 17.043 1.00 93.25 225 ARG A N 1
ATOM 1761 C CA . ARG A 1 225 ? 0.128 -3.699 17.769 1.00 93.25 225 ARG A CA 1
ATOM 1762 C C . ARG A 1 225 ? -1.057 -3.345 18.659 1.00 93.25 225 ARG A C 1
ATOM 1764 O O . ARG A 1 225 ? -2.045 -4.067 18.651 1.00 93.25 225 ARG A O 1
ATOM 1771 N N . ALA A 1 226 ? -0.979 -2.238 19.389 1.00 93.94 226 ALA A N 1
ATOM 1772 C CA . ALA A 1 226 ? -2.071 -1.758 20.223 1.00 93.94 226 ALA A CA 1
ATOM 1773 C C . ALA A 1 226 ? -3.328 -1.494 19.378 1.00 93.94 226 ALA A C 1
ATOM 1775 O O . ALA A 1 226 ? -4.411 -1.966 19.718 1.00 93.94 226 ALA A O 1
ATOM 1776 N N . MET A 1 227 ? -3.166 -0.832 18.230 1.00 96.50 227 MET A N 1
ATOM 1777 C CA . MET A 1 227 ? -4.259 -0.549 17.304 1.00 96.50 227 MET A CA 1
ATOM 1778 C C . MET A 1 227 ? -4.859 -1.816 16.687 1.00 96.50 227 MET A C 1
ATOM 1780 O O . MET A 1 227 ? -6.071 -1.976 16.685 1.00 96.50 227 MET A O 1
ATOM 1784 N N . THR A 1 228 ? -4.036 -2.747 16.197 1.00 96.62 228 THR A N 1
ATOM 1785 C CA . THR A 1 228 ? -4.544 -4.006 15.617 1.00 96.62 228 THR A CA 1
ATOM 1786 C C . THR A 1 228 ? -5.169 -4.938 16.648 1.00 96.62 228 THR A C 1
ATOM 1788 O O . THR A 1 228 ? -5.990 -5.771 16.275 1.00 96.62 228 THR A O 1
ATOM 1791 N N . ASN A 1 229 ? -4.786 -4.831 17.922 1.00 96.62 229 ASN A N 1
ATOM 1792 C CA . ASN A 1 229 ? -5.456 -5.539 19.007 1.00 96.62 229 ASN A CA 1
ATOM 1793 C C . ASN A 1 229 ? -6.831 -4.920 19.288 1.00 96.62 229 ASN A C 1
ATOM 1795 O O . ASN A 1 229 ? -7.799 -5.660 19.386 1.00 96.62 229 ASN A O 1
ATOM 1799 N N . ALA A 1 230 ? -6.925 -3.587 19.349 1.00 97.50 230 ALA A N 1
ATOM 1800 C CA . ALA A 1 230 ? -8.197 -2.882 19.523 1.00 97.50 230 ALA A CA 1
ATOM 1801 C C . ALA A 1 230 ? -9.138 -3.045 18.311 1.00 97.50 230 ALA A C 1
ATOM 1803 O O . ALA A 1 230 ? -10.354 -3.107 18.463 1.00 97.50 230 ALA A O 1
ATOM 1804 N N . ALA A 1 231 ? -8.590 -3.144 17.097 1.00 97.31 231 ALA A N 1
ATOM 1805 C CA . ALA A 1 231 ? -9.363 -3.384 15.881 1.00 97.31 231 ALA A CA 1
ATOM 1806 C C . ALA A 1 231 ? -9.961 -4.804 15.826 1.00 97.31 231 ALA A C 1
ATOM 1808 O O . ALA A 1 231 ? -10.955 -5.016 15.132 1.00 97.31 231 ALA A O 1
ATOM 1809 N N . GLU A 1 232 ? -9.398 -5.762 16.567 1.00 95.88 232 GLU A N 1
ATOM 1810 C CA . GLU A 1 232 ? -9.822 -7.166 16.601 1.00 95.88 232 GLU A CA 1
ATOM 1811 C C . GLU A 1 232 ? -9.880 -7.803 15.196 1.00 95.88 232 GLU A C 1
ATOM 1813 O O . GLU A 1 232 ? -8.844 -8.048 14.572 1.00 95.88 232 GLU A O 1
ATOM 1818 N N . HIS A 1 233 ? -11.086 -8.084 14.691 1.00 95.88 233 HIS A N 1
ATOM 1819 C CA . HIS A 1 233 ? -11.333 -8.675 13.374 1.00 95.88 233 HIS A CA 1
ATOM 1820 C C . HIS A 1 233 ? -11.487 -7.634 12.255 1.00 95.88 233 HIS A C 1
ATOM 1822 O O . HIS A 1 233 ? -11.573 -8.005 11.084 1.00 95.88 233 HIS A O 1
ATOM 1828 N N . ARG A 1 234 ? -11.528 -6.341 12.589 1.00 98.06 234 ARG A N 1
ATOM 1829 C CA . ARG A 1 234 ? -11.711 -5.267 11.611 1.00 98.06 234 ARG A CA 1
ATOM 1830 C C . ARG A 1 234 ? -10.449 -5.081 10.767 1.00 98.06 234 ARG A C 1
ATOM 1832 O O . ARG A 1 234 ? -9.348 -5.081 11.323 1.00 98.06 234 ARG A O 1
ATOM 1839 N N . PRO A 1 235 ? -10.570 -4.923 9.437 1.00 98.31 235 PRO A N 1
ATOM 1840 C CA . PRO A 1 235 ? -9.407 -4.816 8.573 1.00 98.31 235 PRO A CA 1
ATOM 1841 C C . PRO A 1 235 ? -8.493 -3.634 8.894 1.00 98.31 235 PRO A C 1
ATOM 1843 O O . PRO A 1 235 ? -8.939 -2.499 9.045 1.00 98.31 235 PRO A O 1
ATOM 1846 N N . VAL A 1 236 ? -7.190 -3.900 8.900 1.00 98.62 236 VAL A N 1
ATOM 1847 C CA . VAL A 1 236 ? -6.117 -2.919 9.021 1.00 98.62 236 VAL A CA 1
ATOM 1848 C C . VAL A 1 236 ? -5.205 -3.043 7.802 1.00 98.62 236 VAL A C 1
ATOM 1850 O O . VAL A 1 236 ? -4.544 -4.065 7.591 1.00 98.62 236 VAL A O 1
ATOM 1853 N N . ILE A 1 237 ? -5.174 -1.984 6.994 1.00 98.56 237 ILE A N 1
ATOM 1854 C CA . ILE A 1 237 ? -4.461 -1.909 5.719 1.00 98.56 237 ILE A CA 1
ATOM 1855 C C . ILE A 1 237 ? -3.237 -1.007 5.887 1.00 98.56 237 ILE A C 1
ATOM 1857 O O . ILE A 1 237 ? -3.367 0.191 6.128 1.00 98.56 237 ILE A O 1
ATOM 1861 N N . LEU A 1 238 ? -2.034 -1.558 5.719 1.00 98.06 238 LEU A N 1
ATOM 1862 C CA . LEU A 1 238 ? -0.798 -0.774 5.672 1.00 98.06 238 LEU A CA 1
ATOM 1863 C C . LEU A 1 238 ? -0.498 -0.330 4.241 1.00 98.06 238 LEU A C 1
ATOM 1865 O O . LEU A 1 238 ? -0.338 -1.177 3.365 1.00 98.06 238 LEU A O 1
ATOM 1869 N N . ILE A 1 239 ? -0.328 0.970 4.009 1.00 97.19 239 ILE A N 1
ATOM 1870 C CA . ILE A 1 239 ? 0.122 1.497 2.714 1.00 97.19 239 ILE A CA 1
ATOM 1871 C C . ILE A 1 239 ? 1.574 1.949 2.837 1.00 97.19 239 ILE A C 1
ATOM 1873 O O . ILE A 1 239 ? 1.855 2.863 3.602 1.00 97.19 239 ILE A O 1
ATOM 1877 N N . ASN A 1 240 ? 2.497 1.354 2.078 1.00 93.94 240 ASN A N 1
ATOM 1878 C CA . ASN A 1 240 ? 3.915 1.740 2.018 1.00 93.94 240 ASN A CA 1
ATOM 1879 C C . ASN A 1 240 ? 4.608 1.847 3.392 1.00 93.94 240 ASN A C 1
ATOM 1881 O O . ASN A 1 240 ? 5.363 2.787 3.659 1.00 93.94 240 ASN A O 1
ATOM 1885 N N . ALA A 1 241 ? 4.359 0.876 4.274 1.00 92.12 241 ALA A N 1
ATOM 1886 C CA . ALA A 1 241 ? 4.959 0.838 5.602 1.00 92.12 241 ALA A CA 1
ATOM 1887 C C . ALA A 1 241 ? 6.482 0.621 5.556 1.00 92.12 241 ALA A C 1
ATOM 1889 O O . ALA A 1 241 ? 7.010 -0.182 4.785 1.00 92.12 241 ALA A O 1
ATOM 1890 N N . ARG A 1 242 ? 7.208 1.303 6.444 1.00 87.69 242 ARG A N 1
ATOM 1891 C CA . ARG A 1 242 ? 8.670 1.238 6.578 1.00 87.69 242 ARG A CA 1
ATOM 1892 C C . ARG A 1 242 ? 9.050 0.815 7.986 1.00 87.69 242 ARG A C 1
ATOM 1894 O O . ARG A 1 242 ? 9.514 1.601 8.806 1.00 87.69 242 ARG A O 1
ATOM 1901 N N . LEU A 1 243 ? 8.858 -0.472 8.249 1.00 84.50 243 LEU A N 1
ATOM 1902 C CA . LEU A 1 243 ? 9.029 -1.064 9.579 1.00 84.50 243 LEU A CA 1
ATOM 1903 C C . LEU A 1 243 ? 10.425 -1.666 9.808 1.00 84.50 243 LEU A C 1
ATOM 1905 O O . LEU A 1 243 ? 10.624 -2.413 10.763 1.00 84.50 243 LEU A O 1
ATOM 1909 N N . LYS A 1 2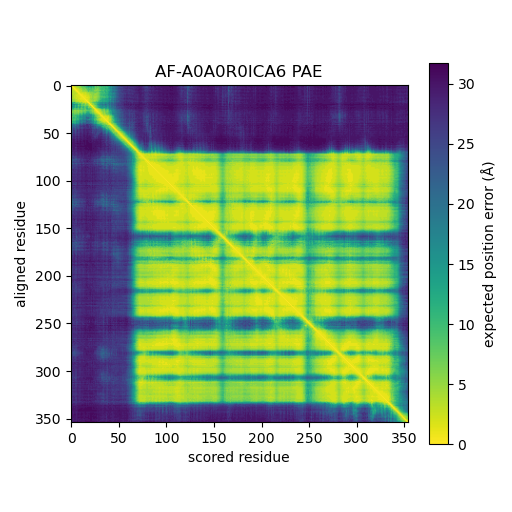44 ? 11.400 -1.368 8.937 1.00 73.75 244 LYS A N 1
ATOM 1910 C CA . LYS A 1 244 ? 12.798 -1.782 9.141 1.00 73.75 244 LYS A CA 1
ATOM 1911 C C . LYS A 1 244 ? 13.399 -1.026 10.326 1.00 73.75 244 LYS A C 1
ATOM 1913 O O . LYS A 1 244 ? 13.059 0.133 10.553 1.00 73.75 244 LYS A O 1
ATOM 1918 N N . ASP A 1 245 ? 14.286 -1.676 11.073 1.00 63.88 245 ASP A N 1
ATOM 1919 C CA . ASP A 1 245 ? 14.990 -1.028 12.181 1.00 63.88 245 ASP A CA 1
ATOM 1920 C C . ASP A 1 245 ? 15.843 0.139 11.673 1.00 63.88 245 ASP A C 1
ATOM 1922 O O . ASP A 1 245 ? 16.590 -0.002 10.701 1.00 63.88 245 ASP A O 1
ATOM 1926 N N . LEU A 1 246 ? 15.749 1.276 12.362 1.00 62.28 246 LEU A N 1
ATOM 1927 C CA . LEU A 1 246 ? 16.673 2.394 12.208 1.00 62.28 246 LEU A CA 1
ATOM 1928 C C . LEU A 1 246 ? 17.651 2.393 13.392 1.00 62.28 246 LEU A C 1
ATOM 1930 O O . LEU A 1 246 ? 17.237 2.094 14.518 1.00 62.28 246 LEU A O 1
ATOM 1934 N N . PRO A 1 247 ? 18.941 2.706 13.175 1.00 55.88 247 PRO A N 1
ATOM 1935 C CA . PRO A 1 247 ? 19.880 2.873 14.277 1.00 55.88 247 PRO A CA 1
ATOM 1936 C C . PRO A 1 247 ? 19.419 4.016 15.195 1.00 55.88 247 PRO A C 1
ATOM 1938 O O . PRO A 1 247 ? 18.859 5.009 14.727 1.00 55.88 247 PRO A O 1
ATOM 1941 N N . GLY A 1 248 ? 19.641 3.873 16.506 1.00 55.59 248 GLY A N 1
ATOM 1942 C CA . GLY A 1 248 ? 19.400 4.955 17.463 1.00 55.59 248 GLY A CA 1
ATOM 1943 C C . GLY A 1 248 ? 20.339 6.143 17.228 1.00 55.59 248 GLY A C 1
ATOM 1944 O O . GLY A 1 248 ? 21.324 6.035 16.498 1.00 55.59 248 GLY A O 1
ATOM 1945 N N . SER A 1 249 ? 20.077 7.273 17.890 1.00 50.16 249 SER A N 1
ATOM 1946 C CA . SER A 1 249 ? 20.923 8.477 17.811 1.00 50.16 249 SER A CA 1
ATOM 1947 C C . SER A 1 249 ? 22.371 8.228 18.262 1.00 50.16 249 SER A C 1
ATOM 1949 O O . SER A 1 249 ? 23.278 8.932 17.834 1.00 50.16 249 SER A O 1
ATOM 1951 N N . SER A 1 250 ? 22.599 7.186 19.068 1.00 55.91 250 SER A N 1
ATOM 1952 C CA . SER A 1 250 ? 23.913 6.693 19.499 1.00 55.91 250 SER A CA 1
ATOM 1953 C C . SER A 1 250 ? 24.590 5.723 18.515 1.00 55.91 250 SER A C 1
ATOM 1955 O O . SER A 1 250 ? 25.643 5.175 18.829 1.00 55.91 250 SER A O 1
ATOM 1957 N N . GLY A 1 251 ? 23.991 5.445 17.351 1.00 56.03 251 GLY A N 1
ATOM 1958 C CA . GLY A 1 251 ? 24.493 4.471 16.372 1.00 56.03 251 GLY A CA 1
ATOM 1959 C C . GLY A 1 251 ? 24.309 3.002 16.779 1.00 56.03 251 GLY A C 1
ATOM 1960 O O . GLY A 1 251 ? 24.598 2.102 15.992 1.00 56.03 251 GLY A O 1
ATOM 1961 N N . ILE A 1 252 ? 23.793 2.739 17.983 1.00 54.81 252 ILE A N 1
ATOM 1962 C CA . ILE A 1 252 ? 23.534 1.388 18.484 1.00 54.81 252 ILE A CA 1
ATOM 1963 C C . ILE A 1 252 ? 22.207 0.891 17.898 1.00 54.81 252 ILE A C 1
ATOM 1965 O O . ILE A 1 252 ? 21.167 1.547 18.020 1.00 54.81 252 ILE A O 1
ATOM 1969 N N . MET A 1 253 ? 22.230 -0.281 17.257 1.00 58.50 253 MET A N 1
ATOM 1970 C CA . MET A 1 253 ? 21.001 -0.954 16.836 1.00 58.50 253 MET A CA 1
ATOM 1971 C C . MET A 1 253 ? 20.240 -1.462 18.059 1.00 58.50 253 MET A C 1
ATOM 1973 O O . MET A 1 253 ? 20.796 -2.186 18.884 1.00 58.50 253 MET A O 1
ATOM 1977 N N . GLN A 1 254 ? 18.951 -1.136 18.152 1.00 60.50 254 GLN A N 1
ATOM 1978 C CA . GLN A 1 254 ? 18.086 -1.713 19.176 1.00 60.50 254 GLN A CA 1
ATOM 1979 C C . GLN A 1 254 ? 17.813 -3.186 18.849 1.00 60.50 254 GLN A C 1
ATOM 1981 O O . GLN A 1 254 ? 16.914 -3.515 18.077 1.00 60.50 254 GLN A O 1
ATOM 1986 N N . THR A 1 255 ? 18.618 -4.083 19.414 1.00 57.78 255 THR A N 1
ATOM 1987 C CA . THR A 1 255 ? 18.498 -5.540 19.246 1.00 57.78 255 THR A CA 1
ATOM 1988 C C . THR A 1 255 ? 17.412 -6.151 20.130 1.00 57.78 255 THR A C 1
ATOM 1990 O O . THR A 1 255 ? 16.849 -7.189 19.784 1.00 57.78 255 THR A O 1
ATOM 1993 N N . MET A 1 256 ? 17.057 -5.498 21.239 1.00 59.75 256 MET A N 1
ATOM 1994 C CA . MET A 1 256 ? 16.026 -5.985 22.155 1.00 59.75 256 MET A CA 1
ATOM 1995 C C . MET A 1 256 ? 14.639 -5.962 21.486 1.00 59.75 256 MET A C 1
ATOM 1997 O O . MET A 1 256 ? 14.255 -4.987 20.837 1.00 59.75 256 MET A O 1
ATOM 2001 N N . GLY A 1 257 ? 13.903 -7.075 21.568 1.00 67.50 257 GLY A N 1
ATOM 2002 C CA . GLY A 1 257 ? 12.567 -7.221 20.970 1.00 67.50 257 GLY A CA 1
ATOM 2003 C C . GLY A 1 257 ? 12.521 -7.196 19.434 1.00 67.50 257 GLY A C 1
ATOM 2004 O O . GLY A 1 257 ? 11.433 -7.195 18.860 1.00 67.50 257 GLY A O 1
ATOM 2005 N N . ARG A 1 258 ? 13.673 -7.178 18.746 1.00 72.75 258 ARG A N 1
ATOM 2006 C CA . ARG A 1 258 ? 13.765 -7.089 17.278 1.00 72.75 258 ARG A CA 1
ATOM 2007 C C . ARG A 1 258 ? 13.035 -8.228 16.572 1.00 72.75 258 ARG A C 1
ATOM 2009 O O . ARG A 1 258 ? 12.247 -7.987 15.663 1.00 72.75 258 ARG A O 1
ATOM 2016 N N . ASP A 1 259 ? 13.232 -9.456 17.033 1.00 75.69 259 ASP A N 1
ATOM 2017 C CA . ASP A 1 259 ? 12.598 -10.625 16.421 1.00 75.69 259 ASP A CA 1
ATOM 2018 C C . ASP A 1 259 ? 11.074 -10.587 16.560 1.00 75.69 259 ASP A C 1
ATOM 2020 O O . ASP A 1 259 ? 10.354 -10.917 15.621 1.00 75.69 259 ASP A O 1
ATOM 2024 N N . GLN A 1 260 ? 10.562 -10.140 17.710 1.00 79.38 260 GLN A N 1
ATOM 2025 C CA . GLN A 1 260 ? 9.121 -9.972 17.926 1.00 79.38 260 GLN A CA 1
ATOM 2026 C C . GLN A 1 260 ? 8.547 -8.876 17.020 1.00 79.38 260 GLN A C 1
ATOM 2028 O O . GLN A 1 260 ? 7.464 -9.036 16.456 1.00 79.38 260 GLN A O 1
ATOM 2033 N N . ARG A 1 261 ? 9.296 -7.783 16.837 1.00 79.25 261 ARG A N 1
ATOM 2034 C CA . ARG A 1 261 ? 8.952 -6.679 15.936 1.00 79.25 261 ARG A CA 1
ATOM 2035 C C . ARG A 1 261 ? 8.903 -7.126 14.472 1.00 79.25 261 ARG A C 1
ATOM 2037 O O . ARG A 1 261 ? 7.914 -6.865 13.788 1.00 79.25 261 ARG A O 1
ATOM 2044 N N . LEU A 1 262 ? 9.905 -7.878 14.017 1.00 78.44 262 LEU A N 1
ATOM 2045 C CA . LEU A 1 262 ? 9.944 -8.456 12.670 1.00 78.44 262 LEU A CA 1
ATOM 2046 C C . LEU A 1 262 ? 8.816 -9.470 12.445 1.00 78.44 262 LEU A C 1
ATOM 2048 O O . LEU A 1 262 ? 8.150 -9.413 11.413 1.00 78.44 262 LEU A O 1
ATOM 2052 N N . LYS A 1 263 ? 8.547 -10.348 13.421 1.00 86.12 263 LYS A N 1
ATOM 2053 C CA . LYS A 1 263 ? 7.422 -11.297 13.368 1.00 86.12 263 LYS A CA 1
ATOM 2054 C C . LYS A 1 263 ? 6.077 -10.581 13.259 1.00 86.12 263 LYS A C 1
ATOM 2056 O O . LYS A 1 263 ? 5.240 -10.980 12.458 1.00 86.12 263 LYS A O 1
ATOM 2061 N N . TYR A 1 264 ? 5.881 -9.504 14.018 1.00 89.31 264 TYR A N 1
ATOM 2062 C CA . TYR A 1 264 ? 4.662 -8.704 13.932 1.00 89.31 264 TYR A CA 1
ATOM 2063 C C . TYR A 1 264 ? 4.516 -8.025 12.563 1.00 89.31 264 TYR A C 1
ATOM 2065 O O . TYR A 1 264 ? 3.460 -8.129 11.943 1.00 89.31 264 TYR A O 1
ATOM 2073 N N . ALA A 1 265 ? 5.573 -7.401 12.035 1.00 86.69 265 ALA A N 1
ATOM 2074 C CA . ALA A 1 265 ? 5.542 -6.811 10.694 1.00 86.69 265 ALA A CA 1
ATOM 2075 C C . ALA A 1 265 ? 5.256 -7.859 9.597 1.00 86.69 265 ALA A C 1
ATOM 2077 O O . ALA A 1 265 ? 4.579 -7.565 8.611 1.00 86.69 265 ALA A O 1
ATOM 2078 N N . ALA A 1 266 ? 5.735 -9.093 9.779 1.00 88.50 266 ALA A N 1
ATOM 2079 C CA . ALA A 1 266 ? 5.456 -10.217 8.889 1.00 88.50 266 ALA A CA 1
ATOM 2080 C C . ALA A 1 266 ? 4.017 -10.755 9.000 1.00 88.50 266 ALA A C 1
ATOM 2082 O O . ALA A 1 266 ? 3.570 -11.421 8.073 1.00 88.50 266 ALA A O 1
ATOM 2083 N N . SER A 1 267 ? 3.279 -10.436 10.073 1.00 93.56 267 SER A N 1
ATOM 2084 C CA . SER A 1 267 ? 1.870 -10.841 10.229 1.00 93.56 267 SER A CA 1
ATOM 2085 C C . SER A 1 267 ? 0.912 -10.149 9.253 1.00 93.56 267 SER A C 1
ATOM 2087 O O . SER A 1 267 ? -0.219 -10.595 9.099 1.00 93.56 267 SER A O 1
ATOM 2089 N N . PHE A 1 268 ? 1.358 -9.081 8.583 1.00 95.75 268 PHE A N 1
ATOM 2090 C CA . PHE A 1 268 ? 0.604 -8.441 7.509 1.00 95.75 268 PHE A CA 1
ATOM 2091 C C . PHE A 1 268 ? 0.845 -9.158 6.182 1.00 95.75 268 PHE A C 1
ATOM 2093 O O . PHE A 1 268 ? 1.960 -9.138 5.633 1.00 95.75 268 PHE A O 1
ATOM 2100 N N . GLU A 1 269 ? -0.222 -9.736 5.643 1.00 95.50 269 GLU A N 1
ATOM 2101 C CA . GLU A 1 269 ? -0.222 -10.410 4.351 1.00 95.50 269 GLU A CA 1
ATOM 2102 C C . GLU A 1 269 ? -0.099 -9.389 3.215 1.00 95.50 269 GLU A C 1
ATOM 2104 O O . GLU A 1 269 ? -0.706 -8.319 3.237 1.00 95.50 269 GLU A O 1
ATOM 2109 N N . SER A 1 270 ? 0.720 -9.685 2.207 1.00 96.38 270 SER A N 1
ATOM 2110 C CA . SER A 1 270 ? 0.846 -8.792 1.055 1.00 96.38 270 SER A CA 1
ATOM 2111 C C . SER A 1 270 ? -0.387 -8.962 0.170 1.00 96.38 270 SER A C 1
ATOM 2113 O O . SER A 1 270 ? -0.603 -10.043 -0.366 1.00 96.38 270 SER A O 1
ATOM 2115 N N . CYS A 1 271 ? -1.189 -7.906 0.023 1.00 97.56 271 CYS A N 1
ATOM 2116 C CA . CYS A 1 271 ? -2.300 -7.891 -0.935 1.00 97.56 271 CYS A CA 1
ATOM 2117 C C . CYS A 1 271 ? -1.893 -7.260 -2.272 1.00 97.56 271 CYS A C 1
ATOM 2119 O O . CYS A 1 271 ? -2.445 -7.597 -3.315 1.00 97.56 271 CYS A O 1
ATOM 2121 N N . TYR A 1 272 ? -0.894 -6.377 -2.249 1.00 98.38 272 TYR A N 1
ATOM 2122 C CA . TYR A 1 272 ? -0.340 -5.748 -3.437 1.00 98.38 272 TYR A CA 1
ATOM 2123 C C . TYR A 1 272 ? 1.158 -5.508 -3.263 1.00 98.38 272 TYR A C 1
ATOM 2125 O O . TYR A 1 272 ? 1.609 -5.056 -2.205 1.00 98.38 272 TYR A O 1
ATOM 2133 N N . PHE A 1 273 ? 1.921 -5.769 -4.319 1.00 97.56 273 PHE A N 1
ATOM 2134 C CA . PHE A 1 273 ? 3.334 -5.433 -4.407 1.00 97.56 273 PHE A CA 1
ATOM 2135 C C . PHE A 1 273 ? 3.657 -4.911 -5.805 1.00 97.56 273 PHE A C 1
ATOM 2137 O O . PHE A 1 273 ? 3.346 -5.562 -6.796 1.00 97.56 273 PHE A O 1
ATOM 2144 N N . PHE A 1 274 ? 4.342 -3.777 -5.900 1.00 97.12 274 PHE A N 1
ATOM 2145 C CA . PHE A 1 274 ? 4.918 -3.285 -7.143 1.00 97.12 274 PHE A CA 1
ATOM 2146 C C . PHE A 1 274 ? 6.265 -2.624 -6.881 1.00 97.12 274 PHE A C 1
ATOM 2148 O O . PHE A 1 274 ? 6.383 -1.747 -6.024 1.00 97.12 274 PHE A O 1
ATOM 2155 N N . ARG A 1 275 ? 7.285 -2.998 -7.652 1.00 94.12 275 ARG A N 1
ATOM 2156 C CA . ARG A 1 275 ? 8.598 -2.350 -7.603 1.00 94.12 275 ARG A CA 1
ATOM 2157 C C . ARG A 1 275 ? 9.263 -2.369 -8.970 1.00 94.12 275 ARG A C 1
ATOM 2159 O O . ARG A 1 275 ? 9.332 -3.416 -9.607 1.00 94.12 275 ARG A O 1
ATOM 2166 N N . LEU A 1 276 ? 9.834 -1.235 -9.368 1.00 93.25 276 LEU A N 1
ATOM 2167 C CA . LEU A 1 276 ? 10.725 -1.170 -10.524 1.00 93.25 276 LEU A CA 1
ATOM 2168 C C . LEU A 1 276 ? 12.112 -1.736 -10.211 1.00 93.25 276 LEU A C 1
ATOM 2170 O O . LEU A 1 276 ? 12.666 -1.534 -9.127 1.00 93.25 276 LEU A O 1
ATOM 2174 N N . LEU A 1 277 ? 12.673 -2.433 -11.192 1.00 92.19 277 LEU A N 1
ATOM 2175 C CA . LEU A 1 277 ? 14.039 -2.935 -11.175 1.00 92.19 277 LEU A CA 1
ATOM 2176 C C . LEU A 1 277 ? 14.905 -2.045 -12.056 1.00 92.19 277 LEU A C 1
ATOM 2178 O O . LEU A 1 277 ? 14.506 -1.688 -13.164 1.00 92.19 277 LEU A O 1
ATOM 2182 N N . TYR A 1 278 ? 16.094 -1.720 -11.569 1.00 89.19 278 TYR A N 1
ATOM 2183 C CA . TYR A 1 278 ? 17.021 -0.802 -12.215 1.00 89.19 278 TYR A CA 1
ATOM 2184 C C . TYR A 1 278 ? 18.369 -1.480 -12.417 1.00 89.19 278 TYR A C 1
ATOM 2186 O O . TYR A 1 278 ? 18.793 -2.263 -11.565 1.00 89.19 278 TYR A O 1
ATOM 2194 N N . TYR A 1 279 ? 19.056 -1.152 -13.508 1.00 84.50 279 TYR A N 1
ATOM 2195 C CA . TYR A 1 279 ? 20.471 -1.489 -13.626 1.00 84.50 279 TYR A CA 1
ATOM 2196 C C . TYR A 1 279 ? 21.301 -0.652 -12.649 1.00 84.50 279 TYR A C 1
ATOM 2198 O O . TYR A 1 279 ? 20.982 0.507 -12.368 1.00 84.50 279 TYR A O 1
ATOM 2206 N N . ALA A 1 280 ? 22.392 -1.238 -12.157 1.00 76.94 280 ALA A N 1
ATOM 2207 C CA . ALA A 1 280 ? 23.404 -0.492 -11.426 1.00 76.94 280 ALA A CA 1
ATOM 2208 C C . ALA A 1 280 ? 24.104 0.503 -12.369 1.00 76.94 280 ALA A C 1
ATOM 2210 O O . ALA A 1 280 ? 24.441 0.153 -13.499 1.00 76.94 280 ALA A O 1
ATOM 2211 N N . GLY A 1 281 ? 24.340 1.730 -11.903 1.00 69.88 281 GLY A N 1
ATOM 2212 C CA . GLY A 1 281 ? 25.062 2.749 -12.666 1.00 69.88 281 GLY A CA 1
ATOM 2213 C C . GLY A 1 281 ? 24.435 4.135 -12.570 1.00 69.88 281 GLY A C 1
ATOM 2214 O O . GLY A 1 281 ? 23.639 4.426 -11.678 1.00 69.88 281 GLY A O 1
ATOM 2215 N N . THR A 1 282 ? 24.820 5.011 -13.494 1.00 59.00 282 THR A N 1
ATOM 2216 C CA . THR A 1 282 ? 24.278 6.367 -13.600 1.00 59.00 282 THR A CA 1
ATOM 2217 C C . THR A 1 282 ? 22.914 6.345 -14.295 1.00 59.00 282 THR A C 1
ATOM 2219 O O . THR A 1 282 ? 22.642 5.492 -15.134 1.00 59.00 282 THR A O 1
ATOM 2222 N N . GLN A 1 283 ? 22.031 7.279 -13.930 1.00 66.56 283 GLN A N 1
ATOM 2223 C CA . GLN A 1 283 ? 20.679 7.448 -14.497 1.00 66.56 283 GLN A CA 1
ATOM 2224 C C . GLN A 1 283 ? 19.660 6.330 -14.209 1.00 66.56 283 GLN A C 1
ATOM 2226 O O . GLN A 1 283 ? 18.502 6.498 -14.581 1.00 66.56 283 GLN A O 1
ATOM 2231 N N . TYR A 1 284 ? 20.054 5.245 -13.526 1.00 70.81 284 TYR A N 1
ATOM 2232 C CA . TYR A 1 284 ? 19.183 4.138 -13.104 1.00 70.81 284 TYR A CA 1
ATOM 2233 C C . TYR A 1 284 ? 18.185 3.715 -14.199 1.00 70.81 284 TYR A C 1
ATOM 2235 O O . TYR A 1 284 ? 16.978 3.938 -14.064 1.00 70.81 284 TYR A O 1
ATOM 2243 N N . PRO A 1 285 ? 18.652 3.133 -15.320 1.00 84.88 285 PRO A N 1
ATOM 2244 C CA . PRO A 1 285 ? 17.742 2.710 -16.369 1.00 84.88 285 PRO A CA 1
ATOM 2245 C C . PRO A 1 285 ? 16.867 1.556 -15.872 1.00 84.88 285 PRO A C 1
ATOM 2247 O O . PRO A 1 285 ? 17.351 0.605 -15.253 1.00 84.88 285 PRO A O 1
ATOM 2250 N N . ILE A 1 286 ? 15.562 1.650 -16.142 1.00 89.69 286 ILE A N 1
ATOM 2251 C CA . ILE A 1 286 ? 14.589 0.629 -15.745 1.00 89.69 286 ILE A CA 1
ATOM 2252 C C . ILE A 1 286 ? 14.851 -0.639 -16.562 1.00 89.69 286 ILE A C 1
ATOM 2254 O O . ILE A 1 286 ? 14.730 -0.619 -17.788 1.00 89.69 286 ILE A O 1
ATOM 2258 N N . MET A 1 287 ? 15.169 -1.726 -15.867 1.00 92.12 287 MET A N 1
ATOM 2259 C CA . MET A 1 287 ? 15.375 -3.073 -16.404 1.00 92.12 287 MET A CA 1
ATOM 2260 C C . MET A 1 287 ? 14.063 -3.861 -16.494 1.00 92.12 287 MET A C 1
ATOM 2262 O O . MET A 1 287 ? 13.869 -4.692 -17.381 1.00 92.12 287 MET A O 1
ATOM 2266 N N . GLY A 1 288 ? 13.153 -3.631 -15.552 1.00 94.38 288 GLY A N 1
ATOM 2267 C CA . GLY A 1 288 ? 11.970 -4.460 -15.392 1.00 94.38 288 GLY A CA 1
ATOM 2268 C C . GLY A 1 288 ? 11.126 -4.038 -14.204 1.00 94.38 288 GLY A C 1
ATOM 2269 O O . GLY A 1 288 ? 11.299 -2.948 -13.655 1.00 94.38 288 GLY A O 1
ATOM 2270 N N . ALA A 1 289 ? 10.207 -4.905 -13.807 1.00 95.94 289 ALA A N 1
ATOM 2271 C CA . ALA A 1 289 ? 9.334 -4.677 -12.668 1.00 95.94 289 ALA A CA 1
ATOM 2272 C C . ALA A 1 289 ? 8.958 -6.001 -12.006 1.00 95.94 289 ALA A C 1
ATOM 2274 O O . ALA A 1 289 ? 8.926 -7.042 -12.656 1.00 95.94 289 ALA A O 1
ATOM 2275 N N . ILE A 1 290 ? 8.644 -5.950 -10.720 1.00 96.94 290 ILE A N 1
ATOM 2276 C CA . ILE A 1 290 ? 7.986 -7.040 -10.003 1.00 96.94 290 ILE A CA 1
ATOM 2277 C C . ILE A 1 290 ? 6.610 -6.534 -9.622 1.00 96.94 290 ILE A C 1
ATOM 2279 O O . ILE A 1 290 ? 6.501 -5.447 -9.050 1.00 96.94 290 ILE A O 1
ATOM 2283 N N . ARG A 1 291 ? 5.585 -7.328 -9.911 1.00 96.69 291 ARG A N 1
ATOM 2284 C CA . ARG A 1 291 ? 4.202 -7.043 -9.543 1.00 96.69 291 ARG A CA 1
ATOM 2285 C C . ARG A 1 291 ? 3.586 -8.269 -8.881 1.00 96.69 291 ARG A C 1
ATOM 2287 O O . ARG A 1 291 ? 3.855 -9.387 -9.293 1.00 96.69 291 ARG A O 1
ATOM 2294 N N . MET A 1 292 ? 2.766 -8.065 -7.865 1.00 96.56 292 MET A N 1
ATOM 2295 C CA . MET A 1 292 ? 1.879 -9.079 -7.306 1.00 96.56 292 MET A CA 1
ATOM 2296 C C . MET A 1 292 ? 0.573 -8.395 -6.942 1.00 96.56 292 MET A C 1
ATOM 2298 O O . MET A 1 292 ? 0.583 -7.322 -6.333 1.00 96.56 292 MET A O 1
ATOM 2302 N N . THR A 1 293 ? -0.539 -9.015 -7.324 1.00 96.25 293 THR A N 1
ATOM 2303 C CA . THR A 1 293 ? -1.873 -8.575 -6.927 1.00 96.25 293 THR A CA 1
ATOM 2304 C C . THR A 1 293 ? -2.634 -9.774 -6.406 1.00 96.25 293 THR A C 1
ATOM 2306 O O . THR A 1 293 ? -2.731 -10.793 -7.082 1.00 96.25 293 THR A O 1
ATOM 2309 N N . TYR A 1 294 ? -3.171 -9.678 -5.197 1.00 96.69 294 TYR A N 1
ATOM 2310 C CA . TYR A 1 294 ? -3.913 -10.778 -4.596 1.00 96.69 294 TYR A CA 1
ATOM 2311 C C . TYR A 1 294 ? -5.112 -11.183 -5.477 1.00 96.69 294 TYR A C 1
ATOM 2313 O O . TYR A 1 294 ? -5.773 -10.281 -6.011 1.00 96.69 294 TYR A O 1
ATOM 2321 N N . PRO A 1 295 ? -5.417 -12.486 -5.660 1.00 95.69 295 PRO A N 1
ATOM 2322 C CA . PRO A 1 295 ? -4.759 -13.670 -5.080 1.00 95.69 295 PRO A CA 1
ATOM 2323 C C . PRO A 1 295 ? -3.641 -14.267 -5.963 1.00 95.69 295 PRO A C 1
ATOM 2325 O O . PRO A 1 295 ? -3.228 -15.409 -5.764 1.00 95.69 295 PRO A O 1
ATOM 2328 N N . TYR A 1 296 ? -3.185 -13.534 -6.978 1.00 94.44 296 TYR A N 1
ATOM 2329 C CA . TYR A 1 296 ? -2.199 -14.006 -7.942 1.00 94.44 296 TYR A CA 1
ATOM 2330 C C . TYR A 1 296 ? -0.775 -13.988 -7.377 1.00 94.44 296 TYR A C 1
ATOM 2332 O O . TYR A 1 296 ? -0.450 -13.287 -6.420 1.00 94.44 296 TYR A O 1
ATOM 2340 N N . GLN A 1 297 ? 0.080 -14.790 -8.005 1.00 94.81 297 GLN A N 1
ATOM 2341 C CA . GLN A 1 297 ? 1.490 -14.934 -7.659 1.00 94.81 297 GLN A CA 1
ATOM 2342 C C . GLN A 1 297 ? 2.313 -13.691 -8.033 1.00 94.81 297 GLN A C 1
ATOM 2344 O O . GLN A 1 297 ? 1.848 -12.794 -8.738 1.00 94.81 297 GLN A O 1
ATOM 2349 N N . TYR A 1 298 ? 3.564 -13.645 -7.573 1.00 96.50 298 TYR A N 1
ATOM 2350 C CA . TYR A 1 298 ? 4.516 -12.631 -8.007 1.00 96.50 298 TYR A CA 1
ATOM 2351 C C . TYR A 1 298 ? 4.897 -12.862 -9.465 1.00 96.50 298 TYR A C 1
ATOM 2353 O O . TYR A 1 298 ? 5.320 -13.946 -9.848 1.00 96.50 298 TYR A O 1
ATOM 2361 N N . GLU A 1 299 ? 4.803 -11.814 -10.264 1.00 96.31 299 GLU A N 1
ATOM 2362 C CA . GLU A 1 299 ? 5.173 -11.779 -11.669 1.00 96.31 299 GLU A CA 1
ATOM 2363 C C . GLU A 1 299 ? 6.419 -10.903 -11.822 1.00 96.31 299 GLU A C 1
ATOM 2365 O O . GLU A 1 299 ? 6.438 -9.727 -11.438 1.00 96.31 299 GLU A O 1
ATOM 2370 N N . LEU A 1 300 ? 7.477 -11.481 -12.387 1.00 96.75 300 LEU A N 1
ATOM 2371 C CA . LEU A 1 300 ? 8.686 -10.767 -12.768 1.00 96.75 300 LEU A CA 1
ATOM 2372 C C . LEU A 1 300 ? 8.589 -10.380 -14.240 1.00 96.75 300 LEU A C 1
ATOM 2374 O O . LEU A 1 300 ? 8.414 -11.239 -15.100 1.00 96.75 300 LEU A O 1
ATOM 2378 N N . TYR A 1 301 ? 8.751 -9.095 -14.528 1.00 95.44 301 TYR A N 1
ATOM 2379 C CA . TYR A 1 301 ? 8.686 -8.530 -15.867 1.00 95.44 301 TYR A CA 1
ATOM 2380 C C . TYR A 1 301 ? 10.043 -7.997 -16.309 1.00 95.44 301 TYR A C 1
ATOM 2382 O O . TYR A 1 301 ? 10.724 -7.295 -15.557 1.00 95.44 301 TYR A O 1
ATOM 2390 N N . LYS A 1 302 ? 10.381 -8.239 -17.574 1.00 94.31 302 LYS A N 1
ATOM 2391 C CA . LYS A 1 302 ? 11.487 -7.591 -18.280 1.00 94.31 302 LYS A CA 1
ATOM 2392 C C . LYS A 1 302 ? 10.942 -6.448 -19.132 1.00 94.31 302 LYS A C 1
ATOM 2394 O O . LYS A 1 302 ? 9.972 -6.635 -19.868 1.00 94.31 302 LYS A O 1
ATOM 2399 N N . ARG A 1 303 ? 11.565 -5.272 -19.046 1.00 92.75 303 ARG A N 1
ATOM 2400 C CA . ARG A 1 303 ? 11.297 -4.164 -19.969 1.00 92.75 303 ARG A CA 1
ATOM 2401 C C . ARG A 1 303 ? 11.970 -4.482 -21.303 1.00 92.75 303 ARG A C 1
ATOM 2403 O O . ARG A 1 303 ? 13.150 -4.825 -21.334 1.00 92.75 303 ARG A O 1
ATOM 2410 N N . VAL A 1 304 ? 11.203 -4.428 -22.385 1.00 90.31 304 VAL A N 1
ATOM 2411 C CA . VAL A 1 304 ? 11.652 -4.743 -23.745 1.00 90.31 304 VAL A CA 1
ATOM 2412 C C . VAL A 1 304 ? 11.306 -3.572 -24.651 1.00 90.31 304 VAL A C 1
ATOM 2414 O O . VAL A 1 304 ? 10.147 -3.160 -24.704 1.00 90.31 304 VAL A O 1
ATOM 2417 N N . ASP A 1 305 ? 12.299 -3.071 -25.378 1.00 87.69 305 ASP A N 1
ATOM 2418 C CA . ASP A 1 305 ? 12.103 -2.085 -26.436 1.00 87.69 305 ASP A CA 1
ATOM 2419 C C . ASP A 1 305 ? 11.727 -2.821 -27.730 1.00 87.69 305 ASP A C 1
ATOM 2421 O O . ASP A 1 305 ? 12.519 -3.593 -28.269 1.00 87.69 305 ASP A O 1
ATOM 2425 N N . GLU A 1 306 ? 10.498 -2.632 -28.216 1.00 82.12 306 GLU A N 1
ATOM 2426 C CA . GLU A 1 306 ? 10.024 -3.283 -29.449 1.00 82.12 306 GLU A CA 1
ATOM 2427 C C . GLU A 1 306 ? 10.408 -2.492 -30.700 1.00 82.12 306 GLU A C 1
ATOM 2429 O O . GLU A 1 306 ? 10.685 -3.058 -31.754 1.00 82.12 306 GLU A O 1
ATOM 2434 N N . SER A 1 307 ? 10.379 -1.164 -30.601 1.00 80.75 307 SER A N 1
ATOM 2435 C CA . SER A 1 307 ? 10.735 -0.239 -31.680 1.00 80.75 307 SER A CA 1
ATOM 2436 C C . SER A 1 307 ? 11.054 1.136 -31.080 1.00 80.75 307 SER A C 1
ATOM 2438 O O . SER A 1 307 ? 10.734 1.365 -29.910 1.00 80.75 307 SER A O 1
ATOM 2440 N N . PRO A 1 308 ? 11.661 2.075 -31.829 1.00 75.81 308 PRO A N 1
ATOM 2441 C CA . PRO A 1 308 ? 11.978 3.400 -31.302 1.00 75.81 308 PRO A CA 1
ATOM 2442 C C . PRO A 1 308 ? 10.754 4.073 -30.657 1.00 75.81 308 PRO A C 1
ATOM 2444 O O . PRO A 1 308 ? 9.765 4.372 -31.322 1.00 75.81 308 PRO A O 1
ATOM 2447 N N . GLY A 1 309 ? 10.810 4.286 -29.339 1.00 73.31 309 GLY A N 1
ATOM 2448 C CA . GLY A 1 309 ? 9.737 4.922 -28.565 1.00 73.31 309 GLY A CA 1
ATOM 2449 C C . GLY A 1 309 ? 8.557 4.020 -28.169 1.00 73.31 309 GLY A C 1
ATOM 2450 O O . GLY A 1 309 ? 7.616 4.531 -27.542 1.00 73.31 309 GLY A O 1
ATOM 2451 N N . LYS A 1 310 ? 8.602 2.716 -28.491 1.00 83.62 310 LYS A N 1
ATOM 2452 C CA . LYS A 1 310 ? 7.667 1.692 -27.999 1.00 83.62 310 LYS A CA 1
ATOM 2453 C C . LYS A 1 310 ? 8.397 0.683 -27.123 1.00 83.62 310 LYS A C 1
ATOM 2455 O O . LYS A 1 310 ? 9.249 -0.069 -27.591 1.00 83.62 310 LYS A O 1
ATOM 2460 N N . GLU A 1 311 ? 7.992 0.645 -25.867 1.00 88.31 311 GLU A N 1
ATOM 2461 C CA . GLU A 1 311 ? 8.446 -0.331 -24.887 1.00 88.31 311 GLU A CA 1
ATOM 2462 C C . GLU A 1 311 ? 7.257 -1.153 -24.396 1.00 88.31 311 GLU A C 1
ATOM 2464 O O . GLU A 1 311 ? 6.110 -0.711 -24.483 1.00 88.31 311 GLU A O 1
ATOM 2469 N N . LYS A 1 312 ? 7.531 -2.329 -23.842 1.00 91.06 312 LYS A N 1
ATOM 2470 C CA . LYS A 1 312 ? 6.553 -3.125 -23.102 1.00 91.06 312 LYS A CA 1
ATOM 2471 C C . LYS A 1 312 ? 7.207 -3.834 -21.927 1.00 91.06 312 LYS A C 1
ATOM 2473 O O . LYS A 1 312 ? 8.420 -4.038 -21.898 1.00 91.06 312 LYS A O 1
ATOM 2478 N N . TYR A 1 313 ? 6.379 -4.274 -20.991 1.00 92.75 313 TYR A N 1
ATOM 2479 C CA . TYR A 1 313 ? 6.780 -5.192 -19.934 1.00 92.75 313 TYR A CA 1
ATOM 2480 C C . TYR A 1 313 ? 6.333 -6.604 -20.313 1.00 92.75 313 TYR A C 1
ATOM 2482 O O . TYR A 1 313 ? 5.139 -6.884 -20.374 1.00 92.75 313 TYR A O 1
ATOM 2490 N N . ALA A 1 314 ? 7.289 -7.490 -20.588 1.00 92.12 314 ALA A N 1
ATOM 2491 C CA . ALA A 1 314 ? 7.029 -8.895 -20.889 1.00 92.12 314 ALA A CA 1
ATOM 2492 C C . ALA A 1 314 ? 7.257 -9.750 -19.637 1.00 92.12 314 ALA A C 1
ATOM 2494 O O . ALA A 1 314 ? 8.274 -9.583 -18.962 1.00 92.12 314 ALA A O 1
ATOM 2495 N N . ILE A 1 315 ? 6.329 -10.665 -19.337 1.00 92.62 315 ILE A N 1
ATOM 2496 C CA . ILE A 1 315 ? 6.489 -11.616 -18.229 1.00 92.62 315 ILE A CA 1
ATOM 2497 C C . ILE A 1 315 ? 7.710 -12.496 -18.506 1.00 92.62 315 ILE A C 1
ATOM 2499 O O . ILE A 1 315 ? 7.836 -13.101 -19.573 1.00 92.62 315 ILE A O 1
ATOM 2503 N N . LEU A 1 316 ? 8.604 -12.547 -17.526 1.00 93.19 316 LEU A N 1
ATOM 2504 C CA . LEU A 1 316 ? 9.824 -13.339 -17.531 1.00 93.19 316 LEU A CA 1
ATOM 2505 C C . LEU A 1 316 ? 9.643 -14.626 -16.720 1.00 93.19 316 LEU A C 1
ATOM 2507 O O . LEU A 1 316 ? 9.954 -15.707 -17.211 1.00 93.19 316 LEU A O 1
ATOM 2511 N N . SER A 1 317 ? 9.113 -14.518 -15.498 1.00 93.62 317 SER A N 1
ATOM 2512 C CA . SER A 1 317 ? 8.877 -15.655 -14.599 1.00 93.62 317 SER A CA 1
ATOM 2513 C C . SER A 1 317 ? 7.785 -15.337 -13.572 1.00 93.62 317 SER A C 1
ATOM 2515 O O . SER A 1 317 ? 7.482 -14.164 -13.339 1.00 93.62 317 SER A O 1
ATOM 2517 N N . THR A 1 318 ? 7.224 -16.368 -12.938 1.00 94.38 318 THR A N 1
ATOM 2518 C CA . THR A 1 318 ? 6.300 -16.243 -11.802 1.00 94.38 318 THR A CA 1
ATOM 2519 C C . THR A 1 318 ? 6.843 -16.953 -10.565 1.00 94.38 318 THR A C 1
ATOM 2521 O O . THR A 1 318 ? 7.553 -17.955 -10.678 1.00 94.38 318 THR A O 1
ATOM 2524 N N . PHE A 1 319 ? 6.505 -16.432 -9.386 1.00 94.19 319 PHE A N 1
ATOM 2525 C CA . PHE A 1 319 ? 6.969 -16.928 -8.094 1.00 94.19 319 PHE A CA 1
ATOM 2526 C C . PHE A 1 319 ? 5.819 -16.964 -7.076 1.00 94.19 319 PHE A C 1
ATOM 2528 O O . PHE A 1 319 ? 5.075 -15.987 -6.961 1.00 94.19 319 PHE A O 1
ATOM 2535 N N . PRO A 1 320 ? 5.672 -18.044 -6.289 1.00 92.06 320 PRO A N 1
ATOM 2536 C CA . PRO A 1 320 ? 4.621 -18.139 -5.275 1.00 92.06 320 PRO A CA 1
ATOM 2537 C C . PRO A 1 320 ? 4.832 -17.154 -4.118 1.00 92.06 320 PRO A C 1
ATOM 2539 O O . PRO A 1 320 ? 3.873 -16.685 -3.515 1.00 92.06 320 PRO A O 1
ATOM 2542 N N . GLU A 1 321 ? 6.087 -16.813 -3.834 1.00 92.44 321 GLU A N 1
ATOM 2543 C CA . GLU A 1 321 ? 6.493 -15.860 -2.807 1.00 92.44 321 GLU A CA 1
ATOM 2544 C C . GLU A 1 321 ? 7.335 -14.746 -3.430 1.00 92.44 321 GLU A C 1
ATOM 2546 O O . GLU A 1 321 ? 7.757 -14.829 -4.585 1.00 92.44 321 GLU A O 1
ATOM 2551 N N . ARG A 1 322 ? 7.593 -13.688 -2.655 1.00 92.94 322 ARG A N 1
ATOM 2552 C CA . ARG A 1 322 ? 8.416 -12.569 -3.111 1.00 92.94 322 ARG A CA 1
ATOM 2553 C C . ARG A 1 322 ? 9.812 -13.081 -3.505 1.00 92.94 322 ARG A C 1
ATOM 2555 O O . ARG A 1 322 ? 10.522 -13.555 -2.616 1.00 92.94 322 ARG A O 1
ATOM 2562 N N . PRO A 1 323 ? 10.239 -12.921 -4.772 1.00 93.25 323 PRO A N 1
ATOM 2563 C CA . PRO A 1 323 ? 11.510 -13.466 -5.222 1.00 93.25 323 PRO A CA 1
ATOM 2564 C C . PRO A 1 323 ? 12.690 -12.736 -4.578 1.00 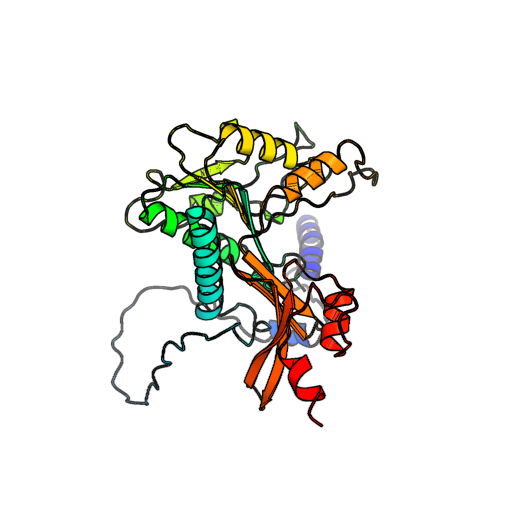93.25 323 PRO A C 1
ATOM 2566 O O . PRO A 1 323 ? 12.664 -11.518 -4.346 1.00 93.25 323 PRO A O 1
ATOM 2569 N N . THR A 1 324 ? 13.733 -13.503 -4.299 1.00 92.81 324 THR A N 1
ATOM 2570 C CA . THR A 1 324 ? 15.034 -13.031 -3.823 1.00 92.81 324 THR A CA 1
ATOM 2571 C C . THR A 1 324 ? 15.832 -12.378 -4.951 1.00 92.81 324 THR A C 1
ATOM 2573 O O . THR A 1 324 ? 15.544 -12.558 -6.133 1.00 92.81 324 THR A O 1
ATOM 2576 N N . THR A 1 325 ? 16.867 -11.612 -4.597 1.00 89.69 325 THR A N 1
ATOM 2577 C CA . THR A 1 325 ? 17.772 -11.006 -5.588 1.00 89.69 325 THR A CA 1
ATOM 2578 C C . THR A 1 325 ? 18.407 -12.058 -6.500 1.00 89.69 325 THR A C 1
ATOM 2580 O O . THR A 1 325 ? 18.513 -11.826 -7.701 1.00 89.69 325 THR A O 1
ATOM 2583 N N . ASP A 1 326 ? 18.775 -13.217 -5.952 1.00 90.12 326 ASP A N 1
ATOM 2584 C CA . ASP A 1 326 ? 19.400 -14.298 -6.718 1.00 90.12 326 ASP A CA 1
ATOM 2585 C C . ASP A 1 326 ? 18.415 -14.930 -7.710 1.00 90.12 326 ASP A C 1
ATOM 2587 O O . ASP A 1 326 ? 18.753 -15.085 -8.878 1.00 90.12 326 ASP A O 1
ATOM 2591 N N . GLU A 1 327 ? 17.171 -15.198 -7.294 1.00 91.88 327 GLU A N 1
ATOM 2592 C CA . GLU A 1 327 ? 16.117 -15.712 -8.186 1.00 91.88 327 GLU A CA 1
ATOM 2593 C C . GLU A 1 327 ? 15.770 -14.726 -9.309 1.00 91.88 327 GLU A C 1
ATOM 2595 O O . GLU A 1 327 ? 15.511 -15.133 -10.443 1.00 91.88 327 GLU A O 1
ATOM 2600 N N . ILE A 1 328 ? 15.781 -13.422 -9.010 1.00 92.38 328 ILE A N 1
ATOM 2601 C CA . ILE A 1 328 ? 15.595 -12.375 -10.019 1.00 92.38 328 ILE A CA 1
ATOM 2602 C C . ILE A 1 328 ? 16.738 -12.434 -11.037 1.00 92.38 328 ILE A C 1
ATOM 2604 O O . ILE A 1 328 ? 16.475 -12.487 -12.237 1.00 92.38 328 ILE A O 1
ATOM 2608 N N . ASN A 1 329 ? 17.991 -12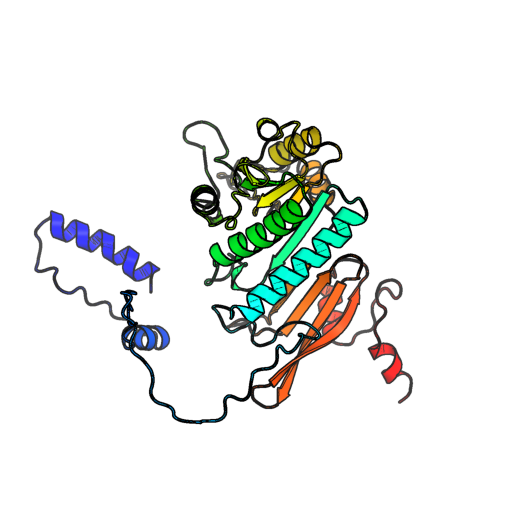.446 -10.576 1.00 91.12 329 ASN A N 1
ATOM 2609 C CA . ASN A 1 329 ? 19.164 -12.483 -11.452 1.00 91.12 329 ASN A CA 1
ATOM 2610 C C . ASN A 1 329 ? 19.192 -13.754 -12.313 1.00 91.12 329 ASN A C 1
ATOM 2612 O O . ASN A 1 329 ? 19.347 -13.655 -13.529 1.00 91.12 329 ASN A O 1
ATOM 2616 N N . ASP A 1 330 ? 18.954 -14.923 -11.712 1.00 91.38 330 ASP A N 1
ATOM 2617 C CA . ASP A 1 330 ? 18.898 -16.205 -12.420 1.00 91.38 330 ASP A CA 1
ATOM 2618 C C . ASP A 1 330 ? 17.819 -16.180 -13.523 1.00 91.38 330 ASP A C 1
ATOM 2620 O O . ASP A 1 330 ? 18.072 -16.626 -14.645 1.00 91.38 330 ASP A O 1
ATOM 2624 N N . ALA A 1 331 ? 16.651 -15.576 -13.259 1.00 91.25 331 ALA A N 1
ATOM 2625 C CA . ALA A 1 331 ? 15.597 -15.411 -14.260 1.00 91.25 331 ALA A CA 1
ATOM 2626 C C . ALA A 1 331 ? 16.001 -14.470 -15.412 1.00 91.25 331 ALA A C 1
ATOM 2628 O O . ALA A 1 331 ? 15.679 -14.749 -16.567 1.00 91.25 331 ALA A O 1
ATOM 2629 N N . PHE A 1 332 ? 16.718 -13.373 -15.136 1.00 89.88 332 PHE A N 1
ATOM 2630 C CA . PHE A 1 332 ? 17.224 -12.466 -16.181 1.00 89.88 332 PHE A CA 1
ATOM 2631 C C . PHE A 1 332 ? 18.337 -13.087 -17.031 1.00 89.88 332 PHE A C 1
ATOM 2633 O O . PHE A 1 332 ? 18.437 -12.765 -18.217 1.00 89.88 332 PHE A O 1
ATOM 2640 N N . GLU A 1 333 ? 19.136 -13.978 -16.446 1.00 88.50 333 GLU A N 1
ATOM 2641 C CA . GLU A 1 333 ? 20.201 -14.724 -17.124 1.00 88.50 333 GLU A CA 1
ATOM 2642 C C . GLU A 1 333 ? 19.694 -15.980 -17.856 1.00 88.50 333 GLU A C 1
ATOM 2644 O O . GLU A 1 333 ? 20.446 -16.593 -18.611 1.00 88.50 333 GLU A O 1
ATOM 2649 N N . GLY A 1 334 ? 18.427 -16.365 -17.661 1.00 83.75 334 GLY A N 1
ATOM 2650 C CA . GLY A 1 334 ? 17.837 -17.561 -18.268 1.00 83.75 334 GLY A CA 1
ATOM 2651 C C . GLY A 1 334 ? 18.332 -18.875 -17.654 1.00 83.75 334 GLY A C 1
ATOM 2652 O O . GLY A 1 334 ? 18.249 -19.924 -18.296 1.00 83.75 334 GLY A O 1
ATOM 2653 N N . LYS A 1 335 ? 18.862 -18.837 -16.426 1.00 76.00 335 LYS A N 1
ATOM 2654 C CA . LYS A 1 335 ? 19.316 -20.031 -15.707 1.00 76.00 335 LYS A CA 1
ATOM 2655 C C . LYS A 1 335 ? 18.113 -20.834 -15.191 1.00 76.00 335 LYS A C 1
ATOM 2657 O O . LYS A 1 335 ? 17.144 -20.239 -14.714 1.00 76.00 335 LYS A O 1
ATOM 2662 N N . PRO A 1 336 ? 18.153 -22.179 -15.247 1.00 61.28 336 PRO A N 1
ATOM 2663 C CA . PRO A 1 336 ? 17.117 -22.998 -14.633 1.00 61.28 336 PRO A CA 1
ATOM 2664 C C . PRO A 1 336 ? 17.099 -22.757 -13.120 1.00 61.28 336 PRO A C 1
ATOM 2666 O O . PRO A 1 336 ? 18.152 -22.715 -12.481 1.00 61.28 336 PRO A O 1
ATOM 2669 N N . SER A 1 337 ? 15.900 -22.599 -12.553 1.00 57.50 337 SER A N 1
ATOM 2670 C CA . SER A 1 337 ? 15.734 -22.413 -11.111 1.00 57.50 337 SER A CA 1
ATOM 2671 C C . SER A 1 337 ? 16.393 -23.552 -10.337 1.00 57.50 337 SER A C 1
ATOM 2673 O O . SER A 1 337 ? 16.196 -24.729 -10.648 1.00 57.50 337 SER A O 1
ATOM 2675 N N . LYS A 1 338 ? 17.139 -23.202 -9.287 1.00 57.97 338 LYS A N 1
ATOM 2676 C CA . LYS A 1 338 ? 17.758 -24.173 -8.372 1.00 57.97 338 LYS A CA 1
ATOM 2677 C C . LYS A 1 338 ? 16.728 -24.916 -7.510 1.00 57.97 338 LYS A C 1
ATOM 2679 O O . LYS A 1 338 ? 17.074 -25.934 -6.918 1.00 57.97 338 LYS A O 1
ATOM 2684 N N . ASP A 1 339 ? 15.481 -24.440 -7.466 1.00 54.62 339 ASP A N 1
ATOM 2685 C CA . ASP A 1 339 ? 14.351 -25.108 -6.817 1.00 54.62 339 ASP A CA 1
ATOM 2686 C C . ASP A 1 339 ? 13.146 -25.198 -7.784 1.00 54.62 339 ASP A C 1
ATOM 2688 O O . ASP A 1 339 ? 12.411 -24.217 -7.971 1.00 54.62 339 ASP A O 1
ATOM 2692 N N . PRO A 1 340 ? 12.915 -26.362 -8.424 1.00 47.03 340 PRO A N 1
ATOM 2693 C CA . PRO A 1 340 ? 11.864 -26.536 -9.427 1.00 47.03 340 PRO A CA 1
ATOM 2694 C C . PRO A 1 340 ? 10.439 -26.449 -8.856 1.00 47.03 340 PRO A C 1
ATOM 2696 O O . PRO A 1 340 ? 9.481 -26.413 -9.622 1.00 47.03 340 PRO A O 1
ATOM 2699 N N . ARG A 1 341 ? 10.259 -26.387 -7.527 1.00 52.56 341 ARG A N 1
ATOM 2700 C CA . ARG A 1 341 ? 8.933 -26.240 -6.895 1.00 52.56 341 ARG A CA 1
ATOM 2701 C C . ARG A 1 341 ? 8.447 -24.788 -6.827 1.00 52.56 341 ARG A C 1
ATOM 2703 O O . ARG A 1 341 ? 7.298 -24.563 -6.458 1.00 52.56 341 ARG A O 1
ATOM 2710 N N . LYS A 1 342 ? 9.301 -23.810 -7.158 1.00 49.69 342 LYS A N 1
ATOM 2711 C CA . LYS A 1 342 ? 9.032 -22.369 -6.973 1.00 49.69 342 LYS A CA 1
ATOM 2712 C C . LYS A 1 342 ? 8.868 -21.560 -8.261 1.00 49.69 342 LYS A C 1
ATOM 2714 O O . LYS A 1 342 ? 8.644 -20.359 -8.188 1.00 49.69 342 LYS A O 1
ATOM 2719 N N . THR A 1 343 ? 8.993 -22.178 -9.432 1.00 46.25 343 THR A N 1
ATOM 2720 C CA . THR A 1 343 ? 9.012 -21.458 -10.718 1.00 46.25 343 THR A CA 1
ATOM 2721 C C . THR A 1 343 ? 8.270 -22.249 -11.784 1.00 46.25 343 THR A C 1
ATOM 2723 O O . THR A 1 343 ? 8.705 -23.319 -12.198 1.00 46.25 343 THR A O 1
ATOM 2726 N N . SER A 1 344 ? 7.149 -21.709 -12.255 1.00 44.28 344 SER A N 1
ATOM 2727 C CA . SER A 1 344 ? 6.416 -22.229 -13.410 1.00 44.28 344 SER A CA 1
ATOM 2728 C C . SER A 1 344 ? 6.459 -21.184 -14.525 1.00 44.28 344 SER A C 1
ATOM 2730 O O . SER A 1 344 ? 5.571 -20.345 -14.637 1.00 44.28 344 SER A O 1
ATOM 2732 N N . GLY A 1 345 ? 7.530 -21.188 -15.322 1.00 43.31 345 GLY A N 1
ATOM 2733 C CA . GLY A 1 345 ? 7.737 -20.233 -16.413 1.00 43.31 345 GLY A CA 1
ATOM 2734 C C . GLY A 1 345 ? 7.638 -20.882 -17.795 1.00 43.31 345 GLY A C 1
ATOM 2735 O O . GLY A 1 345 ? 8.324 -21.860 -18.081 1.00 43.31 345 GLY A O 1
ATOM 2736 N N . ILE A 1 346 ? 6.826 -20.285 -18.673 1.00 44.06 346 ILE A N 1
ATOM 2737 C CA . ILE A 1 346 ? 6.520 -20.711 -20.057 1.00 44.06 346 ILE A CA 1
ATOM 2738 C C . ILE A 1 346 ? 7.778 -20.825 -20.951 1.00 44.06 346 ILE A C 1
ATOM 2740 O O . ILE A 1 346 ? 7.791 -21.583 -21.919 1.00 44.06 346 ILE A O 1
ATOM 2744 N N . TRP A 1 347 ? 8.876 -20.148 -20.602 1.00 45.25 347 TRP A N 1
ATOM 2745 C CA . TRP A 1 347 ? 10.132 -20.182 -21.363 1.00 45.25 347 TRP A CA 1
ATOM 2746 C C . TRP A 1 347 ? 10.931 -21.488 -21.236 1.00 45.25 347 TRP A C 1
ATOM 2748 O O . TRP A 1 347 ? 11.738 -21.784 -22.114 1.00 45.25 347 TRP A O 1
ATOM 2758 N N . GLY A 1 348 ? 10.670 -22.317 -20.217 1.00 36.66 348 GLY A N 1
ATOM 2759 C CA . GLY A 1 348 ? 11.274 -23.653 -20.119 1.00 36.66 348 GLY A CA 1
ATOM 2760 C C . GLY A 1 348 ? 10.770 -24.632 -21.187 1.00 36.66 348 GLY A C 1
ATOM 2761 O O . GLY A 1 348 ? 11.444 -25.611 -21.489 1.00 36.66 348 GLY A O 1
ATOM 2762 N N . PHE A 1 349 ? 9.610 -24.357 -21.792 1.00 36.47 349 PHE A N 1
ATOM 2763 C CA . PHE A 1 349 ? 8.987 -25.254 -22.767 1.00 36.47 349 PHE A CA 1
ATOM 2764 C C . PHE A 1 349 ? 9.571 -25.105 -24.182 1.00 36.47 349 PHE A C 1
ATOM 2766 O O . PHE A 1 349 ? 9.560 -26.058 -24.954 1.00 36.47 349 PHE A O 1
ATOM 2773 N N . LEU A 1 350 ? 10.117 -23.932 -24.528 1.00 37.41 350 LEU A N 1
ATOM 2774 C CA . LEU A 1 350 ? 10.611 -23.660 -25.886 1.00 37.41 350 LEU A CA 1
ATOM 2775 C C . LEU A 1 350 ? 12.071 -24.079 -26.115 1.00 37.41 350 LEU A C 1
ATOM 2777 O O . LEU A 1 350 ? 12.436 -24.354 -27.252 1.00 37.41 350 LEU A O 1
ATOM 2781 N N . ASN A 1 351 ? 12.879 -24.223 -25.060 1.00 33.66 351 ASN A N 1
ATOM 2782 C CA . ASN A 1 351 ? 14.247 -24.752 -25.180 1.00 33.66 351 ASN A CA 1
ATOM 2783 C C . ASN A 1 351 ? 14.318 -26.293 -25.188 1.00 33.66 351 ASN A C 1
ATOM 2785 O O . ASN A 1 351 ? 15.405 -26.845 -25.308 1.00 33.66 351 ASN A O 1
ATOM 2789 N N . GLY A 1 352 ? 13.186 -26.992 -25.050 1.00 30.84 352 GLY A N 1
ATOM 2790 C CA . GLY A 1 352 ? 13.120 -28.459 -25.107 1.00 30.84 352 GLY A CA 1
ATOM 2791 C C . GLY A 1 352 ? 12.758 -29.035 -26.481 1.00 30.84 352 GLY A C 1
ATOM 2792 O O . GLY A 1 352 ? 12.614 -30.249 -26.594 1.00 30.84 352 GLY A O 1
ATOM 2793 N N . ILE A 1 353 ? 12.553 -28.190 -27.500 1.00 35.88 353 ILE A N 1
ATOM 2794 C CA . ILE A 1 353 ? 12.101 -28.594 -28.850 1.00 35.88 353 ILE A CA 1
ATOM 2795 C C . ILE A 1 353 ? 13.072 -28.114 -29.957 1.00 35.88 353 ILE A C 1
ATOM 2797 O O . ILE A 1 353 ? 12.759 -28.208 -31.141 1.00 35.88 353 ILE A O 1
ATOM 2801 N N . LEU A 1 354 ? 14.279 -27.651 -29.611 1.00 29.86 354 LEU A N 1
ATOM 2802 C CA . LEU A 1 354 ? 15.308 -27.269 -30.590 1.00 29.86 354 LEU A CA 1
ATOM 2803 C C . LEU A 1 354 ? 16.591 -28.082 -30.437 1.00 29.86 354 LEU A C 1
ATOM 2805 O O . LEU A 1 354 ? 17.088 -28.175 -29.293 1.00 29.86 354 LEU A O 1
#

Secondary structure (DSSP, 8-state):
-HHHHHHHHHHHHHHHHTT-S--S--------HHHHHHHTS------------PPPP--------------SSPS-TTSSSPPHHHHHHHHHHHHHHHHHHHHTT-SEEEEEEE-GGG-TTSTT--HHHHHHHHHHHHHHHHHTT--EEEEE---BSSGGG-B--GGGTTHHHHHHHS---TT--BTTTEEEEESSGGG--TT--EEEEES-B-BTTB-THHHHHHHHHHHTTS-EEEES-B-SPPPPTTS----TTHHHHHHHHHTSEEEEEEEEEE-SSSS--EEEEEEEETTSPEEEEEEEEEETTEEEEEEEEEESSPPPHHHHHHHHHTPPPS-TTS---GGGTTTT--

Radius of gyration: 24.48 Å; Cα contacts (8 Å, |Δi|>4): 487; chains: 1; bounding box: 51×75×63 Å

Sequence (354 aa):
MTAAAIEITWPRQLLQQLRFGDTQATKLICHNQATLHIASTPVFHEQTTHREKPIPDTKKERTSLSQDNWRGIPTRLNNIPHSREIRKYFYDDVLQATQRAINDGKTRVKVDINIPELNPEMDVYRIGTLMELVRTLALSFADDGKRVKVCVQGSMGEGALAGMPLQLAGTRKILEFMDWGDYGAKGTFINIGSIGAAEVEEEDDMFILVAPQNAVGNCIIDDLRAMTNAAEHRPVILINARLKDLPGSSGIMQTMGRDQRLKYAASFESCYFFRLLYYAGTQYPIMGAIRMTYPYQYELYKRVDESPGKEKYAILSTFPERPTTDEINDAFEGKPSKDPRKTSGIWGFLNGIL

Foldseek 3Di:
DVVVVVVVVVVLVVCVVVVDDDSPDDDDDDPDPVVVVVVPDPDDPDDDDDDDDDDDDDDDDPPPPPPPPDPDQDPPLVDPPDDPSNLVVVLVQLLVLVVVCVVVLNAFAEAAAARQCCDPVHPNPDVVSLVVSVLSNQLVVVVVVAQEEEAEADFFDDDPPTDDDPSRVCVLVCNVPDDNDDPCCEPRRYDYYYQALVSDDPRHQAYEYRAAAADAVGACQVSNVRNSVSCPSRHYYYYNYHRDWDQHPVSHTPPPCVVVSVVSVVSHHYSWHKDFDFDPDPPGDTQWMWIDHPPAFIWTWGWDDPDVPDIDTDTQWTFNDDDDPVRNVCSVVVHDDPDPVTIDDPVVVVVVPD